Protein AF-0000000083597315 (afdb_homodimer)

Secondary structure (DSSP, 8-state):
--------------HHHHHHHHHHHHB-TTT-SBBHHHHHHHHHHHHHHHHHTT--EEEEEEEETTHHHHHHHH-HHHHHHHHHHHHHHHHTTGGGTEEEEEEETTEEEEEES-GGGHHHHHHHHHHTTTSPEEETTEEEPPPEEEEEEEETTT-S-HHHHHHHHHHHHHHHHHH-SSS-EEEE----/--------------HHHHHHHHHHHHB-TTT-SBBHHHHHHHHHHHHHHHHHTT--EEEEEEEETTHHHHHHHH-HHHHHHHHHHHHHHHHTTGGGTEEEEEEETTEEEEEES-GGGHHHHHHHHHHTTTSPEEETTEEEPPPEEEEEEEETTT-S-HHHHHHHHHHHHHHHHHH-SSS-EEEE----

Organism: NCBI:txid1368476

InterPro domains:
  IPR000160 GGDEF domain [PF00990] (26-175)
  IPR000160 GGDEF domain [PS50887] (55-187)
  IPR000160 GGDEF domain [SM00267] (14-181)
  IPR000160 GGDEF domain [TIGR00254] (24-176)
  IPR000160 GGDEF domain [cd01949] (26-175)
  IPR029787 Nucleotide cyclase [SSF55073] (30-175)
  IPR043128 Reverse transcriptase/Diguanylate cyclase domain [G3DSA:3.30.70.270] (20-186)
  IPR052155 Bacterial biofilm regulation/maintenance [PTHR44757] (20-175)

Solvent-accessible surface area (backbone atoms only — not comparable to full-atom values): 19551 Å² total; per-residue (Å²): 130,83,69,78,71,62,80,75,72,81,68,77,78,43,74,75,39,34,57,50,22,41,49,47,38,32,25,32,84,82,50,61,30,37,14,47,64,38,46,67,70,43,49,62,57,57,51,49,51,22,57,74,68,73,41,32,32,30,34,35,23,36,36,49,34,61,48,66,58,46,22,71,74,65,32,58,69,50,42,50,52,49,48,33,52,53,40,55,52,47,57,69,38,41,86,72,40,29,45,63,23,42,54,49,98,62,28,34,36,32,42,30,51,58,35,81,53,42,68,64,54,49,49,58,56,54,50,61,46,66,58,62,44,82,49,96,92,39,77,42,78,51,18,30,16,25,4,26,22,40,34,65,82,74,34,88,43,70,70,55,30,53,50,38,3,43,49,15,13,51,53,15,35,74,73,35,63,59,50,73,29,68,28,67,49,77,89,113,131,80,70,79,71,62,80,77,73,80,68,79,77,44,74,75,39,33,58,49,23,40,48,47,38,32,24,32,84,82,51,60,30,38,13,47,64,39,45,69,70,42,50,61,57,56,51,50,51,23,58,74,67,72,42,30,31,30,33,34,24,37,37,49,36,61,48,66,58,47,22,72,75,66,32,58,69,51,44,51,51,48,48,33,51,52,39,54,52,47,55,69,37,40,86,72,42,29,44,61,24,42,55,50,98,61,28,33,37,32,42,30,51,58,36,80,53,40,68,63,54,49,48,56,58,55,51,63,45,67,58,61,44,81,49,94,92,38,76,41,78,52,19,30,16,25,5,26,22,39,34,65,82,74,33,87,42,70,69,54,30,52,50,37,3,43,50,14,13,52,54,16,36,73,74,36,64,58,50,73,30,68,28,66,46,76,89,114

Foldseek 3Di:
DPPPPDPPPPDPDDPVSVVVVVQPVQADPLQSAGAQVVCVVCVLVLLVVCVVVVAKKKKKKKAKFCLVVVCVVQNVVQSSQVSNLLSVLQVVCVVQQWGWYHYDRRMIMIMHHRCVVVVVSVVSSQVSQVAFDDGPNDTHRIEMQMFMEMPPVQHSDPVVSNVQRVVQSVVQCVVDSGHHGYGYRDND/DDPPPDPPPPDPDDPVNVVVVVQPVQADPLQSAGAQVVCVVCVLVLLVVCVVVVAKKKKKKKAKFCLVVVCVVQNVVQSSQVSNLLSVLQVVCVVQQWGWYHYDRRMIMIMHTRCVVVVVSVVSSLVSQVAFDDGPPDTHRIEMQMFMEMPPVQHSDPVVSNVQRVVQSVVQCVVDSGHHGYGYRDND

Radius of gyration: 21.34 Å; Cα contacts (8 Å, |Δi|>4): 673; chains: 2; bounding box: 49×58×50 Å

pLDDT: mean 86.15, std 16.19, range [22.33, 97.75]

Sequence (376 aa):
MDRVYLHPIELIGDEVEADRWKYLALHHELTELPNRQMLYMSIEAYMQMAQESKTNLAVVFVDLNKFKKINDIFGHFVGDAILKDVAARLLTLSNNGIHAFHFSGDEFVLIIEQADYLDEKIKQLIEVFDTPFSVENNQLHLGASIGISLFPEHSQNANELIEYADRAMYRAKSKSTIEKMYSLYDGKMDRVYLHPIELIGDEVEADRWKYLALHHELTELPNRQMLYMSIEAYMQMAQESKTNLAVVFVDLNKFKKINDIFGHFVGDAILKDVAARLLTLSNNGIHAFHFSGDEFVLIIEQADYLDEKIKQLIEVFDTPFSVENNQLHLGASIGISLFPEHSQNANELIEYADRAMYRAKSKSTIEKMYSLYDGK

Structure (mmCIF, N/CA/C/O backbone):
data_AF-0000000083597315-model_v1
#
loop_
_entity.id
_entity.type
_entity.pdbx_description
1 polymer 'GGDEF domain-containing protein'
#
loop_
_atom_site.group_PDB
_atom_site.id
_atom_site.type_symbol
_atom_site.label_atom_id
_atom_site.label_alt_id
_atom_site.label_comp_id
_atom_site.label_asym_id
_atom_site.label_entity_id
_atom_site.label_seq_id
_atom_site.pdbx_PDB_ins_code
_atom_site.Cartn_x
_atom_site.Cartn_y
_atom_site.Cartn_z
_atom_site.occupancy
_atom_site.B_iso_or_equiv
_atom_site.auth_seq_id
_atom_site.auth_comp_id
_atom_site.auth_asym_id
_atom_site.auth_atom_id
_atom_site.pdbx_PDB_model_num
ATOM 1 N N . MET A 1 1 ? 21.703 16.531 2.1 1 22.62 1 MET A N 1
ATOM 2 C CA . MET A 1 1 ? 20.375 15.945 1.902 1 22.62 1 MET A CA 1
ATOM 3 C C . MET A 1 1 ? 19.766 15.531 3.234 1 22.62 1 MET A C 1
ATOM 5 O O . MET A 1 1 ? 20.297 14.656 3.924 1 22.62 1 MET A O 1
ATOM 9 N N . ASP A 1 2 ? 19.281 16.484 3.916 1 23.12 2 ASP A N 1
ATOM 10 C CA . ASP A 1 2 ? 18.953 16.438 5.34 1 23.12 2 ASP A CA 1
ATOM 11 C C . ASP A 1 2 ? 17.844 15.414 5.621 1 23.12 2 ASP A C 1
ATOM 13 O O . ASP A 1 2 ? 16.734 15.539 5.109 1 23.12 2 ASP A O 1
ATOM 17 N N . ARG A 1 3 ? 18.328 14.164 5.809 1 27.3 3 ARG A N 1
ATOM 18 C CA . ARG A 1 3 ? 17.5 13.062 6.285 1 27.3 3 ARG A CA 1
ATOM 19 C C . ARG A 1 3 ? 16.578 13.523 7.406 1 27.3 3 ARG A C 1
ATOM 21 O O . ARG A 1 3 ? 17.031 14.156 8.367 1 27.3 3 ARG A O 1
ATOM 28 N N . VAL A 1 4 ? 15.555 13.977 7.109 1 29.25 4 VAL A N 1
ATOM 29 C CA . VAL A 1 4 ? 14.602 14.352 8.148 1 29.25 4 VAL A CA 1
ATOM 30 C C . VAL A 1 4 ? 14.555 13.273 9.227 1 29.25 4 VAL A C 1
ATOM 32 O O . VAL A 1 4 ? 14.188 12.133 8.953 1 29.25 4 VAL A O 1
ATOM 35 N N . TYR A 1 5 ? 15.578 13.266 10.125 1 29.34 5 TYR A N 1
ATOM 36 C CA . TYR A 1 5 ? 15.656 12.398 11.297 1 29.34 5 TYR A CA 1
ATOM 37 C C . TYR A 1 5 ? 14.438 12.57 12.188 1 29.34 5 TYR A C 1
ATOM 39 O O . TYR A 1 5 ? 14.156 13.672 12.68 1 29.34 5 TYR A O 1
ATOM 47 N N . LEU A 1 6 ? 13.344 11.992 11.781 1 35.81 6 LEU A N 1
ATOM 48 C CA . LEU A 1 6 ? 12.352 11.859 12.836 1 35.81 6 LEU A CA 1
ATOM 49 C C . LEU A 1 6 ? 13.023 11.539 14.172 1 35.81 6 LEU A C 1
ATOM 51 O O . LEU A 1 6 ? 14.125 10.992 14.203 1 35.81 6 LEU A O 1
ATOM 55 N N . HIS A 1 7 ? 12.633 12.188 15.18 1 33.78 7 HIS A N 1
ATOM 56 C CA . HIS A 1 7 ? 13.172 11.953 16.516 1 33.78 7 HIS A CA 1
ATOM 57 C C . HIS A 1 7 ? 13.562 10.492 16.703 1 33.78 7 HIS A C 1
ATOM 59 O O . HIS A 1 7 ? 12.797 9.594 16.359 1 33.78 7 HIS A O 1
ATOM 65 N N . PRO A 1 8 ? 14.906 10.305 16.891 1 33.41 8 PRO A N 1
ATOM 66 C CA . PRO A 1 8 ? 15.516 8.984 17.031 1 33.41 8 PRO A CA 1
ATOM 67 C C . PRO A 1 8 ? 14.797 8.102 18.047 1 33.41 8 PRO A C 1
ATOM 69 O O . PRO A 1 8 ? 14.562 8.539 19.172 1 33.41 8 PRO A O 1
ATOM 72 N N . ILE A 1 9 ? 13.734 7.543 17.812 1 34.47 9 ILE A N 1
ATOM 73 C CA . ILE A 1 9 ? 13.328 6.488 18.734 1 34.47 9 ILE A CA 1
ATOM 74 C C . ILE A 1 9 ? 14.531 5.602 19.062 1 34.47 9 ILE A C 1
ATOM 76 O O . ILE A 1 9 ? 15.156 5.035 18.172 1 34.47 9 ILE A O 1
ATOM 80 N N . GLU A 1 10 ? 15.18 5.961 20.109 1 36.41 10 GLU A N 1
ATOM 81 C CA . GLU A 1 10 ? 16.297 5.188 20.641 1 36.41 10 GLU A CA 1
ATOM 82 C C . GLU A 1 10 ? 15.977 3.693 20.656 1 36.41 10 GLU A C 1
ATOM 84 O O . GLU A 1 10 ? 15.227 3.227 21.516 1 36.41 10 GLU A O 1
ATOM 89 N N . LEU A 1 11 ? 15.883 3.08 19.609 1 39.31 11 LEU A N 1
ATOM 90 C CA . LEU A 1 11 ? 15.742 1.63 19.672 1 39.31 11 LEU A CA 1
ATOM 91 C C . LEU A 1 11 ? 17.062 0.967 20.062 1 39.31 11 LEU A C 1
ATOM 93 O O . LEU A 1 11 ? 18.109 1.314 19.516 1 39.31 11 LEU A O 1
ATOM 97 N N . ILE A 1 12 ? 17.188 0.604 21.234 1 36.94 12 ILE A N 1
ATOM 98 C CA . ILE A 1 12 ? 18.312 -0.165 21.781 1 36.94 12 ILE A CA 1
ATOM 99 C C . ILE A 1 12 ? 18.547 -1.404 20.922 1 36.94 12 ILE A C 1
ATOM 101 O O . ILE A 1 12 ? 17.641 -2.215 20.719 1 36.94 12 ILE A O 1
ATOM 105 N N . GLY A 1 13 ? 19.578 -1.44 20.141 1 45.78 13 GLY A N 1
ATOM 106 C CA . GLY A 1 13 ? 20.078 -2.309 19.094 1 45.78 13 GLY A CA 1
ATOM 107 C C . GLY A 1 13 ? 20.594 -3.639 19.609 1 45.78 13 GLY A C 1
ATOM 108 O O . GLY A 1 13 ? 21.781 -3.793 19.859 1 45.78 13 GLY A O 1
ATOM 109 N N . ASP A 1 14 ? 19.891 -4.355 20.391 1 52.75 14 ASP A N 1
ATOM 110 C CA . ASP A 1 14 ? 20.406 -5.711 20.547 1 52.75 14 ASP A CA 1
ATOM 111 C C . ASP A 1 14 ? 20.078 -6.57 19.328 1 52.75 14 ASP A C 1
ATOM 113 O O . ASP A 1 14 ? 19.219 -6.215 18.516 1 52.75 14 ASP A O 1
ATOM 117 N N . GLU A 1 15 ? 21.016 -7.555 19.125 1 52.75 15 GLU A N 1
ATOM 118 C CA . GLU A 1 15 ? 20.875 -8.562 18.078 1 52.75 15 GLU A CA 1
ATOM 119 C C . GLU A 1 15 ? 19.406 -8.906 17.844 1 52.75 15 GLU A C 1
ATOM 121 O O . GLU A 1 15 ? 18.969 -9.031 16.688 1 52.75 15 GLU A O 1
ATOM 126 N N . VAL A 1 16 ? 18.766 -9.125 18.984 1 58.06 16 VAL A N 1
ATOM 127 C CA . VAL A 1 16 ? 17.328 -9.398 18.969 1 58.06 16 VAL A CA 1
ATOM 128 C C . VAL A 1 16 ? 16.594 -8.25 18.281 1 58.06 16 VAL A C 1
ATOM 130 O O . VAL A 1 16 ? 15.617 -8.477 17.562 1 58.06 16 VAL A O 1
ATOM 133 N N . GLU A 1 17 ? 17.281 -7.234 18.172 1 69.38 17 GLU A N 1
ATOM 134 C CA . GLU A 1 17 ? 16.641 -6.043 17.625 1 69.38 17 GLU A CA 1
ATOM 135 C C . GLU A 1 17 ? 16.812 -5.969 16.109 1 69.38 17 GLU A C 1
ATOM 137 O O . GLU A 1 17 ? 15.883 -5.586 15.391 1 69.38 17 GLU A O 1
ATOM 142 N N . ALA A 1 18 ? 17.906 -6.66 15.758 1 74.19 18 ALA A N 1
ATOM 143 C CA . ALA A 1 18 ? 18.172 -6.621 14.328 1 74.19 18 ALA A CA 1
ATOM 144 C C . ALA A 1 18 ? 17.219 -7.531 13.562 1 74.19 18 ALA A C 1
ATOM 146 O O . ALA A 1 18 ? 16.719 -7.164 12.5 1 74.19 18 ALA A O 1
ATOM 147 N N . ASP A 1 19 ? 17 -8.68 14.156 1 81.44 19 ASP A N 1
ATOM 148 C CA . ASP A 1 19 ? 16.109 -9.633 13.516 1 81.44 19 ASP A CA 1
ATOM 149 C C . ASP A 1 19 ? 14.68 -9.102 13.469 1 81.44 19 ASP A C 1
ATOM 151 O O . ASP A 1 19 ? 13.953 -9.336 12.5 1 81.44 19 ASP A O 1
ATOM 155 N N . ARG A 1 20 ? 14.367 -8.406 14.406 1 84.38 20 ARG A N 1
ATOM 156 C CA . ARG A 1 20 ? 13.023 -7.828 14.445 1 84.38 20 ARG A CA 1
ATOM 157 C C . ARG A 1 20 ? 12.859 -6.766 13.367 1 84.38 20 ARG A C 1
ATOM 159 O O . ARG A 1 20 ? 11.844 -6.738 12.664 1 84.38 20 ARG A O 1
ATOM 166 N N . TRP A 1 21 ? 13.875 -5.996 13.148 1 85.62 21 TRP A N 1
ATOM 167 C CA . TRP A 1 21 ? 13.812 -4.945 12.141 1 85.62 21 TRP A CA 1
ATOM 168 C C . TRP A 1 21 ? 13.781 -5.543 10.734 1 85.62 21 TRP A C 1
ATOM 170 O O . TRP A 1 21 ? 13.078 -5.043 9.859 1 85.62 21 TRP A O 1
ATOM 180 N N . LYS A 1 22 ? 14.5 -6.598 10.57 1 85.25 22 LYS A N 1
ATOM 181 C CA . LYS A 1 22 ? 14.469 -7.289 9.289 1 85.25 22 LYS A CA 1
ATOM 182 C C . LYS A 1 22 ? 13.078 -7.832 8.984 1 85.25 22 LYS A C 1
ATOM 184 O O . LYS A 1 22 ? 12.578 -7.684 7.867 1 85.25 22 LYS A O 1
ATOM 189 N N . TYR A 1 23 ? 12.508 -8.445 9.953 1 88.62 23 TYR A N 1
ATOM 190 C CA . TYR A 1 23 ? 11.156 -8.961 9.781 1 88.62 23 TYR A CA 1
ATOM 191 C C . TYR A 1 23 ? 10.188 -7.84 9.422 1 88.62 23 TYR A C 1
ATOM 193 O O . TYR A 1 23 ? 9.398 -7.973 8.484 1 88.62 23 TYR A O 1
ATOM 201 N N . LEU A 1 24 ? 10.336 -6.738 10.078 1 88.88 24 LEU A N 1
ATOM 202 C CA . LEU A 1 24 ? 9.438 -5.609 9.859 1 88.88 24 LEU A CA 1
ATOM 203 C C . LEU A 1 24 ? 9.672 -4.984 8.484 1 88.88 24 LEU A C 1
ATOM 205 O O . LEU A 1 24 ? 8.75 -4.445 7.875 1 88.88 24 LEU A O 1
ATOM 209 N N . ALA A 1 25 ? 10.859 -5.145 8.008 1 89.44 25 ALA A N 1
ATOM 210 C CA . ALA A 1 25 ? 11.227 -4.578 6.715 1 89.44 25 ALA A CA 1
ATOM 211 C C . ALA A 1 25 ? 10.688 -5.434 5.57 1 89.44 25 ALA A C 1
ATOM 213 O O . ALA A 1 25 ? 10.461 -4.934 4.469 1 89.44 25 ALA A O 1
ATOM 214 N N . LEU A 1 26 ? 10.43 -6.711 5.918 1 91.69 26 LEU A N 1
ATOM 215 C CA . LEU A 1 26 ? 10.164 -7.621 4.809 1 91.69 26 LEU A CA 1
ATOM 216 C C . LEU A 1 26 ? 8.773 -8.234 4.934 1 91.69 26 LEU A C 1
ATOM 218 O O . LEU A 1 26 ? 8.383 -9.07 4.113 1 91.69 26 LEU A O 1
ATOM 222 N N . HIS A 1 27 ? 7.992 -7.781 5.93 1 92.88 27 HIS A N 1
ATOM 223 C CA . HIS A 1 27 ? 6.637 -8.281 6.137 1 92.88 27 HIS A CA 1
ATOM 224 C C . HIS A 1 27 ? 5.652 -7.137 6.336 1 92.88 27 HIS A C 1
ATOM 226 O O . HIS A 1 27 ? 6.023 -6.074 6.84 1 92.88 27 HIS A O 1
ATOM 232 N N . HIS A 1 28 ? 4.52 -7.449 5.906 1 91.88 28 HIS A N 1
ATOM 233 C CA . HIS A 1 28 ? 3.455 -6.473 6.117 1 91.88 28 HIS A CA 1
ATOM 234 C C . HIS A 1 28 ? 2.953 -6.508 7.559 1 91.88 28 HIS A C 1
ATOM 236 O O . HIS A 1 28 ? 2.574 -7.566 8.062 1 91.88 28 HIS A O 1
ATOM 242 N N . GLU A 1 29 ? 2.934 -5.426 8.164 1 86.88 29 GLU A N 1
ATOM 243 C CA . GLU A 1 29 ? 2.697 -5.359 9.602 1 86.88 29 GLU A CA 1
ATOM 244 C C . GLU A 1 29 ? 1.319 -5.91 9.961 1 86.88 29 GLU A C 1
ATOM 246 O O . GLU A 1 29 ? 1.166 -6.609 10.961 1 86.88 29 GLU A O 1
ATOM 251 N N . LEU A 1 30 ? 0.326 -5.637 9.195 1 89.44 30 LEU A N 1
ATOM 252 C CA . LEU A 1 30 ? -1.043 -6.02 9.523 1 89.44 30 LEU A CA 1
ATOM 253 C C . LEU A 1 30 ? -1.283 -7.496 9.211 1 89.44 30 LEU A C 1
ATOM 255 O O . LEU A 1 30 ? -1.787 -8.234 10.062 1 89.44 30 LEU A O 1
ATOM 259 N N . THR A 1 31 ? -0.894 -7.934 8.031 1 95.19 31 THR A N 1
ATOM 260 C CA . THR A 1 31 ? -1.214 -9.281 7.57 1 95.19 31 THR A CA 1
ATOM 261 C C . THR A 1 31 ? -0.114 -10.258 7.961 1 95.19 31 THR A C 1
ATOM 263 O O . THR A 1 31 ? -0.319 -11.477 7.926 1 95.19 31 THR A O 1
ATOM 266 N N . GLU A 1 32 ? 1.046 -9.781 8.172 1 93.25 32 GLU A N 1
ATOM 267 C CA . GLU A 1 32 ? 2.236 -10.547 8.531 1 93.25 32 GLU A CA 1
ATOM 268 C C . GLU A 1 32 ? 2.723 -11.391 7.359 1 93.25 32 GLU A C 1
ATOM 270 O O . GLU A 1 32 ? 3.623 -12.219 7.512 1 93.25 32 GLU A O 1
ATOM 275 N N . LEU A 1 33 ? 2.092 -11.234 6.262 1 95.62 33 LEU A N 1
ATOM 276 C CA . LEU A 1 33 ? 2.621 -11.836 5.039 1 95.62 33 LEU A CA 1
ATOM 277 C C . LEU A 1 33 ? 3.893 -11.117 4.59 1 95.62 33 LEU A C 1
ATOM 279 O O . LEU A 1 33 ? 4.086 -9.938 4.898 1 95.62 33 LEU A O 1
ATOM 283 N N . PRO A 1 34 ? 4.797 -11.914 3.928 1 94.31 34 PRO A N 1
ATOM 284 C CA . PRO A 1 34 ? 5.867 -11.18 3.25 1 94.31 34 PRO A CA 1
ATOM 285 C C . PRO A 1 34 ? 5.34 -10.055 2.361 1 94.31 34 PRO A C 1
ATOM 287 O O . PRO A 1 34 ? 4.285 -10.203 1.737 1 94.31 34 PRO A O 1
ATOM 290 N N . ASN A 1 35 ? 6.121 -8.969 2.334 1 93.06 35 ASN A N 1
ATOM 291 C CA . ASN A 1 35 ? 5.621 -7.781 1.64 1 93.06 35 ASN A CA 1
ATOM 292 C C . ASN A 1 35 ? 6.156 -7.703 0.213 1 93.06 35 ASN A C 1
ATOM 294 O O . ASN A 1 35 ? 6.777 -8.648 -0.276 1 93.06 35 ASN A O 1
ATOM 298 N N . ARG A 1 36 ? 5.82 -6.648 -0.476 1 91.69 36 ARG A N 1
ATOM 299 C CA . ARG A 1 36 ? 6.207 -6.414 -1.864 1 91.69 36 ARG A CA 1
ATOM 300 C C . ARG A 1 36 ? 7.719 -6.52 -2.037 1 91.69 36 ARG A C 1
ATOM 302 O O . ARG A 1 36 ? 8.195 -7.082 -3.021 1 91.69 36 ARG A O 1
ATOM 309 N N . GLN A 1 37 ? 8.43 -5.957 -1.083 1 88.19 37 GLN A N 1
ATOM 310 C CA . GLN A 1 37 ? 9.891 -6.027 -1.14 1 88.19 37 GLN A CA 1
ATOM 311 C C . GLN A 1 37 ? 10.375 -7.477 -1.128 1 88.19 37 GLN A C 1
ATOM 313 O O . GLN A 1 37 ? 11.258 -7.844 -1.899 1 88.19 37 GLN A O 1
ATOM 318 N N . MET A 1 38 ? 9.828 -8.195 -0.236 1 91.88 38 MET A N 1
ATOM 319 C CA . MET A 1 38 ? 10.203 -9.609 -0.162 1 91.88 38 MET A CA 1
ATOM 320 C C . MET A 1 38 ? 9.852 -10.328 -1.456 1 91.88 38 MET A C 1
ATOM 322 O O . MET A 1 38 ? 10.594 -11.203 -1.904 1 91.88 38 MET A O 1
ATOM 326 N N . LEU A 1 39 ? 8.766 -10 -2.031 1 94.38 39 LEU A N 1
ATOM 327 C CA . LEU A 1 39 ? 8.391 -10.586 -3.318 1 94.38 39 LEU A CA 1
ATOM 328 C C . LEU A 1 39 ? 9.492 -10.367 -4.348 1 94.38 39 LEU A C 1
ATOM 330 O O . LEU A 1 39 ? 9.961 -11.32 -4.977 1 94.38 39 LEU A O 1
ATOM 334 N N . TYR A 1 40 ? 9.922 -9.164 -4.473 1 90.62 40 TYR A N 1
ATOM 335 C CA . TYR A 1 40 ? 10.914 -8.828 -5.492 1 90.62 40 TYR A CA 1
ATOM 336 C C . TYR A 1 40 ? 12.258 -9.469 -5.184 1 90.62 40 TYR A C 1
ATOM 338 O O . TYR A 1 40 ? 13 -9.844 -6.094 1 90.62 40 TYR A O 1
ATOM 346 N N . MET A 1 41 ? 12.469 -9.656 -3.986 1 87.12 41 MET A N 1
ATOM 347 C CA . MET A 1 41 ? 13.734 -10.273 -3.576 1 87.12 41 MET A CA 1
ATOM 348 C C . MET A 1 41 ? 13.719 -11.773 -3.83 1 87.12 41 MET A C 1
ATOM 350 O O . MET A 1 41 ? 14.773 -12.383 -4.035 1 87.12 41 MET A O 1
ATOM 354 N N . SER A 1 42 ? 12.578 -12.352 -3.883 1 91.19 42 SER A N 1
ATOM 355 C CA . SER A 1 42 ? 12.531 -13.805 -3.859 1 91.19 42 SER A CA 1
ATOM 356 C C . SER A 1 42 ? 12.109 -14.367 -5.215 1 91.19 42 SER A C 1
ATOM 358 O O . SER A 1 42 ? 12.406 -15.523 -5.531 1 91.19 42 SER A O 1
ATOM 360 N N . ILE A 1 43 ? 11.453 -13.609 -5.977 1 95.38 43 ILE A N 1
ATOM 361 C CA . ILE A 1 43 ? 10.789 -14.148 -7.16 1 95.38 43 ILE A CA 1
ATOM 362 C C . ILE A 1 43 ? 11.836 -14.719 -8.117 1 95.38 43 ILE A C 1
ATOM 364 O O . ILE A 1 43 ? 11.594 -15.742 -8.773 1 95.38 43 ILE A O 1
ATOM 368 N N . GLU A 1 44 ? 12.938 -14.156 -8.234 1 92.56 44 GLU A N 1
ATOM 369 C CA . GLU A 1 44 ? 13.977 -14.664 -9.125 1 92.56 44 GLU A CA 1
ATOM 370 C C . GLU A 1 44 ? 14.445 -16.062 -8.703 1 92.56 44 GLU A C 1
ATOM 372 O O . GLU A 1 44 ? 14.734 -16.906 -9.555 1 92.56 44 GLU A O 1
ATOM 377 N N . ALA A 1 45 ? 14.547 -16.266 -7.469 1 93.44 45 ALA A N 1
ATOM 378 C CA . ALA A 1 45 ? 14.93 -17.578 -6.961 1 93.44 45 ALA A CA 1
ATOM 379 C C . ALA A 1 45 ? 13.906 -18.641 -7.34 1 93.44 45 ALA A C 1
ATOM 381 O O . ALA A 1 45 ? 14.266 -19.766 -7.715 1 93.44 45 ALA A O 1
ATOM 382 N N . TYR A 1 46 ? 12.617 -18.312 -7.191 1 93.31 46 TYR A N 1
ATOM 383 C CA . TYR A 1 46 ? 11.555 -19.234 -7.59 1 93.31 46 TYR A CA 1
ATOM 384 C C . TYR A 1 46 ? 11.641 -19.562 -9.078 1 93.31 46 TYR A C 1
ATOM 386 O O . TYR A 1 46 ? 11.477 -20.703 -9.477 1 93.31 46 TYR A O 1
ATOM 394 N N . MET A 1 47 ? 11.938 -18.578 -9.836 1 96 47 MET A N 1
ATOM 395 C CA . MET A 1 47 ? 12.047 -18.75 -11.281 1 96 47 MET A CA 1
ATOM 396 C C . MET A 1 47 ? 13.227 -19.656 -11.625 1 96 47 MET A C 1
ATOM 398 O O . MET A 1 47 ? 13.117 -20.531 -12.484 1 96 47 MET A O 1
ATOM 402 N N . GLN A 1 48 ? 14.297 -19.422 -10.969 1 94.31 48 GLN A N 1
ATOM 403 C CA . GLN A 1 48 ? 15.477 -20.234 -11.203 1 94.31 48 GLN A CA 1
ATOM 404 C C . GLN A 1 48 ? 15.219 -21.703 -10.844 1 94.31 48 GLN A C 1
ATOM 406 O O . GLN A 1 48 ? 15.609 -22.594 -11.578 1 94.31 48 GLN A O 1
ATOM 411 N N . MET A 1 49 ? 14.594 -21.906 -9.758 1 93.38 49 MET A N 1
ATOM 412 C CA . MET A 1 49 ? 14.25 -23.25 -9.328 1 93.38 49 MET A CA 1
ATOM 413 C C . MET A 1 49 ? 13.336 -23.938 -10.336 1 93.38 49 MET A C 1
ATOM 415 O O . MET A 1 49 ? 13.508 -25.109 -10.648 1 93.38 49 MET A O 1
ATOM 419 N N . ALA A 1 50 ? 12.383 -23.203 -10.797 1 94.44 50 ALA A N 1
ATOM 420 C CA . ALA A 1 50 ? 11.477 -23.734 -11.812 1 94.44 50 ALA A CA 1
ATOM 421 C C . ALA A 1 50 ? 12.227 -24.094 -13.086 1 94.44 50 ALA A C 1
ATOM 423 O O . ALA A 1 50 ? 11.984 -25.156 -13.68 1 94.44 50 ALA A O 1
ATOM 424 N N . GLN A 1 51 ? 13.102 -23.266 -13.422 1 95 51 GLN A N 1
ATOM 425 C CA . GLN A 1 51 ? 13.914 -23.516 -14.609 1 95 51 GLN A CA 1
ATOM 426 C C . GLN A 1 51 ? 14.758 -24.781 -14.445 1 95 51 GLN A C 1
ATOM 428 O O . GLN A 1 51 ? 14.812 -25.609 -15.344 1 95 51 GLN A O 1
ATOM 433 N N . GLU A 1 52 ? 15.359 -24.875 -13.344 1 94.06 52 GLU A N 1
ATOM 434 C CA . GLU A 1 52 ? 16.234 -26.016 -13.07 1 94.06 52 GLU A CA 1
ATOM 435 C C . GLU A 1 52 ? 15.445 -27.328 -13.031 1 94.06 52 GLU A C 1
ATOM 437 O O . GLU A 1 52 ? 15.93 -28.359 -13.469 1 94.06 52 GLU A O 1
ATOM 442 N N . SER A 1 53 ? 14.289 -27.25 -12.477 1 92.94 53 SER A N 1
ATOM 443 C CA . SER A 1 53 ? 13.469 -28.453 -12.336 1 92.94 53 SER A CA 1
ATOM 444 C C . SER A 1 53 ? 12.594 -28.672 -13.57 1 92.94 53 SER A C 1
ATOM 446 O O . SER A 1 53 ? 11.797 -29.609 -13.609 1 92.94 53 SER A O 1
ATOM 448 N N . LYS A 1 54 ? 12.703 -27.797 -14.523 1 93.62 54 LYS A N 1
ATOM 449 C CA . LYS A 1 54 ? 11.938 -27.875 -15.758 1 93.62 54 LYS A CA 1
ATOM 450 C C . LYS A 1 54 ? 10.438 -27.906 -15.477 1 93.62 54 LYS A C 1
ATOM 452 O O . LYS A 1 54 ? 9.711 -28.75 -16.016 1 93.62 54 LYS A O 1
ATOM 457 N N . THR A 1 55 ? 10.039 -27.109 -14.555 1 92.88 55 THR A N 1
ATOM 458 C CA . THR A 1 55 ? 8.633 -26.922 -14.227 1 92.88 55 THR A CA 1
ATOM 459 C C . THR A 1 55 ? 8.203 -25.484 -14.516 1 92.88 55 THR A C 1
ATOM 461 O O . THR A 1 55 ? 9.039 -24.609 -14.781 1 92.88 55 THR A O 1
ATOM 464 N N . ASN A 1 56 ? 6.891 -25.281 -14.57 1 94.5 56 ASN A N 1
ATOM 465 C CA . ASN A 1 56 ? 6.348 -23.938 -14.734 1 94.5 56 ASN A CA 1
ATOM 466 C C . ASN A 1 56 ? 6.07 -23.281 -13.391 1 94.5 56 ASN A C 1
ATOM 468 O O . ASN A 1 56 ? 5.941 -23.969 -12.367 1 94.5 56 ASN A O 1
ATOM 472 N N . LEU A 1 57 ? 6.113 -22.047 -13.461 1 95.5 57 LEU A N 1
ATOM 473 C CA . LEU A 1 57 ? 5.766 -21.203 -12.32 1 95.5 57 LEU A CA 1
ATOM 474 C C . LEU A 1 57 ? 4.664 -20.219 -12.688 1 95.5 57 LEU A C 1
ATOM 476 O O . LEU A 1 57 ? 4.668 -19.656 -13.781 1 95.5 57 LEU A O 1
ATOM 480 N N . ALA A 1 58 ? 3.697 -20.047 -11.789 1 97.5 58 ALA A N 1
ATOM 481 C CA . ALA A 1 58 ? 2.66 -19.047 -12.031 1 97.5 58 ALA A CA 1
ATOM 482 C C . ALA A 1 58 ? 2.791 -17.875 -11.062 1 97.5 58 ALA A C 1
ATOM 484 O O . ALA A 1 58 ? 3.09 -18.078 -9.883 1 97.5 58 ALA A O 1
ATOM 485 N N . VAL A 1 59 ? 2.637 -16.75 -11.617 1 97.69 59 VAL A N 1
ATOM 486 C CA . VAL A 1 59 ? 2.434 -15.539 -10.82 1 97.69 59 VAL A CA 1
ATOM 487 C C . VAL A 1 59 ? 0.956 -15.156 -10.828 1 97.69 59 VAL A C 1
ATOM 489 O O . VAL A 1 59 ? 0.349 -15.031 -11.898 1 97.69 59 VAL A O 1
ATOM 492 N N . VAL A 1 60 ? 0.418 -14.992 -9.609 1 97.56 60 VAL A N 1
ATOM 493 C CA . VAL A 1 60 ? -1.01 -14.719 -9.469 1 97.56 60 VAL A CA 1
ATOM 494 C C . VAL A 1 60 ? -1.218 -13.383 -8.766 1 97.56 60 VAL A C 1
ATOM 496 O O . VAL A 1 60 ? -0.697 -13.164 -7.668 1 97.56 60 VAL A O 1
ATOM 499 N N . PHE A 1 61 ? -1.924 -12.484 -9.398 1 97.06 61 PHE A N 1
ATOM 500 C CA . PHE A 1 61 ? -2.287 -11.195 -8.82 1 97.06 61 PHE A CA 1
ATOM 501 C C . PHE A 1 61 ? -3.742 -11.195 -8.367 1 97.06 61 PHE A C 1
ATOM 503 O O . PHE A 1 61 ? -4.641 -11.508 -9.148 1 97.06 61 PHE A O 1
ATOM 510 N N . VAL A 1 62 ? -3.975 -10.859 -7.117 1 96.69 62 VAL A N 1
ATOM 511 C CA . VAL A 1 62 ? -5.312 -10.898 -6.539 1 96.69 62 VAL A CA 1
ATOM 512 C C . VAL A 1 62 ? -5.695 -9.516 -6.02 1 96.69 62 VAL A C 1
ATOM 514 O O . VAL A 1 62 ? -4.906 -8.859 -5.336 1 96.69 62 VAL A O 1
ATOM 517 N N . ASP A 1 63 ? -6.82 -9.055 -6.301 1 95.25 63 ASP A N 1
ATOM 518 C CA . ASP A 1 63 ? -7.43 -7.84 -5.77 1 95.25 63 ASP A CA 1
ATOM 519 C C . ASP A 1 63 ? -8.773 -8.141 -5.109 1 95.25 63 ASP A C 1
ATOM 521 O O . ASP A 1 63 ? -9.586 -8.883 -5.66 1 95.25 63 ASP A O 1
ATOM 525 N N . LEU A 1 64 ? -8.992 -7.605 -3.91 1 95.19 64 LEU A N 1
ATOM 526 C CA . LEU A 1 64 ? -10.266 -7.801 -3.221 1 95.19 64 LEU A CA 1
ATOM 527 C C . LEU A 1 64 ? -11.328 -6.852 -3.766 1 95.19 64 LEU A C 1
ATOM 529 O O . LEU A 1 64 ? -11.148 -5.629 -3.727 1 95.19 64 LEU A O 1
ATOM 533 N N . ASN A 1 65 ? -12.477 -7.434 -4.219 1 92.88 65 ASN A N 1
ATOM 534 C CA . ASN A 1 65 ? -13.531 -6.645 -4.848 1 92.88 65 ASN A CA 1
ATOM 535 C C . ASN A 1 65 ? -14.219 -5.727 -3.844 1 92.88 65 ASN A C 1
ATOM 537 O O . ASN A 1 65 ? -14.633 -6.168 -2.771 1 92.88 65 ASN A O 1
ATOM 541 N N . LYS A 1 66 ? -14.312 -4.395 -4.176 1 89.19 66 LYS A N 1
ATOM 542 C CA . LYS A 1 66 ? -15.062 -3.369 -3.455 1 89.19 66 LYS A CA 1
ATOM 543 C C . LYS A 1 66 ? -14.531 -3.195 -2.035 1 89.19 66 LYS A C 1
ATOM 545 O O . LYS A 1 66 ? -15.297 -2.934 -1.107 1 89.19 66 LYS A O 1
ATOM 550 N N . PHE A 1 67 ? -13.289 -3.389 -1.881 1 91.12 67 PHE A N 1
ATOM 551 C CA . PHE A 1 67 ? -12.688 -3.334 -0.553 1 91.12 67 PHE A CA 1
ATOM 552 C C . PHE A 1 67 ? -12.789 -1.93 0.029 1 91.12 67 PHE A C 1
ATOM 554 O O . PHE A 1 67 ? -13.031 -1.763 1.226 1 91.12 67 PHE A O 1
ATOM 561 N N . LYS A 1 68 ? -12.562 -0.929 -0.772 1 84.88 68 LYS A N 1
ATOM 562 C CA . LYS A 1 68 ? -12.703 0.444 -0.297 1 84.88 68 LYS A CA 1
ATOM 563 C C . LYS A 1 68 ? -14.117 0.709 0.21 1 84.88 68 LYS A C 1
ATOM 565 O O . LYS A 1 68 ? -14.305 1.372 1.233 1 84.88 68 LYS A O 1
ATOM 570 N N . LYS A 1 69 ? -15.039 0.288 -0.498 1 85.81 69 LYS A N 1
ATOM 571 C CA . LYS A 1 69 ? -16.438 0.459 -0.079 1 85.81 69 LYS A CA 1
ATOM 572 C C . LYS A 1 69 ? -16.688 -0.201 1.273 1 85.81 69 LYS A C 1
ATOM 574 O O . LYS A 1 69 ? -17.438 0.322 2.094 1 85.81 69 LYS A O 1
ATOM 579 N N . ILE A 1 70 ? -16.109 -1.318 1.434 1 88.69 70 ILE A N 1
ATOM 580 C CA . ILE A 1 70 ? -16.219 -2.012 2.711 1 88.69 70 ILE A CA 1
ATOM 581 C C . ILE A 1 70 ? -15.656 -1.137 3.826 1 88.69 70 ILE A C 1
ATOM 583 O O . ILE A 1 70 ? -16.281 -0.967 4.875 1 88.69 70 ILE A O 1
ATOM 587 N N . ASN A 1 71 ? -14.516 -0.587 3.586 1 86.06 71 ASN A N 1
ATOM 588 C CA . ASN A 1 71 ? -13.914 0.315 4.562 1 86.06 71 ASN A CA 1
ATOM 589 C C . ASN A 1 71 ? -14.805 1.522 4.832 1 86.06 71 ASN A C 1
ATOM 591 O O . ASN A 1 71 ? -14.953 1.94 5.984 1 86.06 71 ASN A O 1
ATOM 595 N N . ASP A 1 72 ? -15.344 2.033 3.781 1 81 72 ASP A N 1
ATOM 596 C CA . ASP A 1 72 ? -16.188 3.221 3.887 1 81 72 ASP A CA 1
ATOM 597 C C . ASP A 1 72 ? -17.438 2.939 4.723 1 81 72 ASP A C 1
ATOM 599 O O . ASP A 1 72 ? -17.891 3.799 5.48 1 81 72 ASP A O 1
ATOM 603 N N . ILE A 1 73 ? -17.953 1.816 4.551 1 83.56 73 ILE A N 1
ATOM 604 C CA . ILE A 1 73 ? -19.234 1.473 5.172 1 83.56 73 ILE A CA 1
ATOM 605 C C . ILE A 1 73 ? -19 1.001 6.605 1 83.56 73 ILE A C 1
ATOM 607 O O . ILE A 1 73 ? -19.703 1.419 7.523 1 83.56 73 ILE A O 1
ATOM 611 N N . PHE A 1 74 ? -17.969 0.207 6.809 1 85 74 PHE A N 1
ATOM 612 C CA . PHE A 1 74 ? -17.844 -0.482 8.086 1 85 74 PHE A CA 1
ATOM 613 C C . PHE A 1 74 ? -16.672 0.06 8.883 1 85 74 PHE A C 1
ATOM 615 O O . PHE A 1 74 ? -16.516 -0.265 10.062 1 85 74 PHE A O 1
ATOM 622 N N . GLY A 1 75 ? -15.906 0.888 8.242 1 80.56 75 GLY A N 1
ATOM 623 C CA . GLY A 1 75 ? -14.719 1.416 8.898 1 80.56 75 GLY A CA 1
ATOM 624 C C . GLY A 1 75 ? -13.453 0.647 8.555 1 80.56 75 GLY A C 1
ATOM 625 O O . GLY A 1 75 ? -13.508 -0.546 8.258 1 80.56 75 GLY A O 1
ATOM 626 N N . HIS A 1 76 ? -12.305 1.26 8.719 1 83.25 76 HIS A N 1
ATOM 627 C CA . HIS A 1 76 ? -11.016 0.676 8.367 1 83.25 76 HIS A CA 1
ATOM 628 C C . HIS A 1 76 ? -10.672 -0.494 9.281 1 83.25 76 HIS A C 1
ATOM 630 O O . HIS A 1 76 ? -9.977 -1.426 8.875 1 83.25 76 HIS A O 1
ATOM 636 N N . PHE A 1 77 ? -11.148 -0.388 10.445 1 83.38 77 PHE A N 1
ATOM 637 C CA . PHE A 1 77 ? -10.867 -1.478 11.375 1 83.38 77 PHE A CA 1
ATOM 638 C C . PHE A 1 77 ? -11.445 -2.789 10.852 1 83.38 77 PHE A C 1
ATOM 640 O O . PHE A 1 77 ? -10.844 -3.852 11.031 1 83.38 77 PHE A O 1
ATOM 647 N N . VAL A 1 78 ? -12.578 -2.703 10.258 1 88.12 78 VAL A N 1
ATOM 648 C CA . VAL A 1 78 ? -13.203 -3.889 9.672 1 88.12 78 VAL A CA 1
ATOM 649 C C . VAL A 1 78 ? -12.398 -4.344 8.461 1 88.12 78 VAL A C 1
ATOM 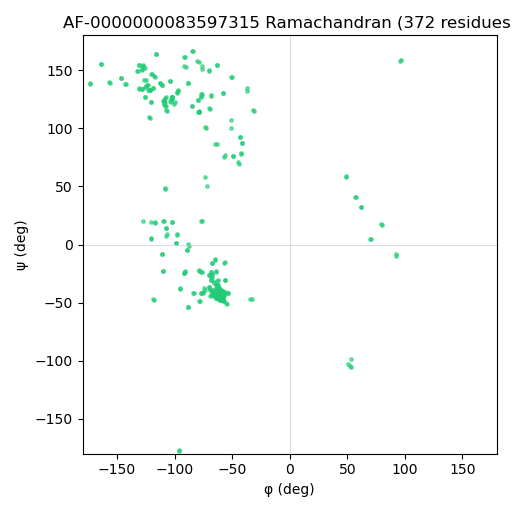651 O O . VAL A 1 78 ? -12.156 -5.543 8.281 1 88.12 78 VAL A O 1
ATOM 654 N N . GLY A 1 79 ? -12 -3.453 7.641 1 91.5 79 GLY A N 1
ATOM 655 C CA . GLY A 1 79 ? -11.125 -3.777 6.523 1 91.5 79 GLY A CA 1
ATOM 656 C C . GLY A 1 79 ? -9.844 -4.465 6.953 1 91.5 79 GLY A C 1
ATOM 657 O O . GLY A 1 79 ? -9.43 -5.453 6.344 1 91.5 79 GLY A O 1
ATOM 658 N N . ASP A 1 80 ? -9.312 -3.975 8.008 1 89.62 80 ASP A N 1
ATOM 659 C CA . ASP A 1 80 ? -8.102 -4.57 8.555 1 89.62 80 ASP A CA 1
ATOM 660 C C . ASP A 1 80 ? -8.344 -6.02 8.977 1 89.62 80 ASP A C 1
ATOM 662 O O . ASP A 1 80 ? -7.496 -6.891 8.742 1 89.62 80 ASP A O 1
ATOM 666 N N . ALA A 1 81 ? -9.406 -6.203 9.633 1 91.62 81 ALA A N 1
ATOM 667 C CA . ALA A 1 81 ? -9.75 -7.555 10.07 1 91.62 81 ALA A CA 1
ATOM 668 C C . ALA A 1 81 ? -9.914 -8.484 8.875 1 91.62 81 ALA A C 1
ATOM 670 O O . ALA A 1 81 ? -9.492 -9.641 8.914 1 91.62 81 ALA A O 1
ATOM 671 N N . ILE A 1 82 ? -10.508 -8.023 7.867 1 94.12 82 ILE A N 1
ATOM 672 C CA . ILE A 1 82 ? -10.719 -8.805 6.652 1 94.12 82 ILE A CA 1
ATOM 673 C C . ILE A 1 82 ? -9.375 -9.141 6.02 1 94.12 82 ILE A C 1
ATOM 675 O O . ILE A 1 82 ? -9.125 -10.289 5.641 1 94.12 82 ILE A O 1
ATOM 679 N N . LEU A 1 83 ? -8.523 -8.195 5.914 1 95.56 83 LEU A N 1
ATOM 680 C CA . LEU A 1 83 ? -7.195 -8.422 5.352 1 95.56 83 LEU A CA 1
ATOM 681 C C . LEU A 1 83 ? -6.453 -9.508 6.129 1 95.56 83 LEU A C 1
ATOM 683 O O . LEU A 1 83 ? -5.809 -10.375 5.535 1 95.56 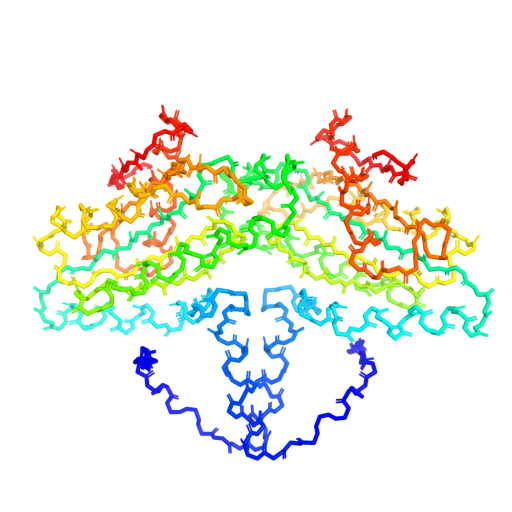83 LEU A O 1
ATOM 687 N N . LYS A 1 84 ? -6.527 -9.422 7.426 1 95 84 LYS A N 1
ATOM 688 C CA . LYS A 1 84 ? -5.879 -10.422 8.266 1 95 84 LYS A CA 1
ATOM 689 C C . LYS A 1 84 ? -6.441 -11.82 8 1 95 84 LYS A C 1
ATOM 691 O O . LYS A 1 84 ? -5.688 -12.789 7.914 1 95 84 LYS A O 1
ATOM 696 N N . ASP A 1 85 ? -7.73 -11.844 7.91 1 94.88 85 ASP A N 1
ATOM 697 C CA . ASP A 1 85 ? -8.391 -13.125 7.66 1 94.88 85 ASP A CA 1
ATOM 698 C C . ASP A 1 85 ? -8 -13.68 6.293 1 94.88 85 ASP A C 1
ATOM 700 O O . ASP A 1 85 ? -7.723 -14.875 6.16 1 94.88 85 ASP A O 1
ATOM 704 N N . VAL A 1 86 ? -8.008 -12.898 5.293 1 96.06 86 VAL A N 1
ATOM 705 C CA . VAL A 1 86 ? -7.594 -13.312 3.957 1 96.06 86 VAL A CA 1
ATOM 706 C C . VAL A 1 86 ? -6.164 -13.852 4.004 1 96.06 86 VAL A C 1
ATOM 708 O O . VAL A 1 86 ? -5.871 -14.914 3.451 1 96.06 86 VAL A O 1
ATOM 711 N N . ALA A 1 87 ? -5.309 -13.117 4.629 1 96.62 87 ALA A N 1
ATOM 712 C CA . ALA A 1 87 ? -3.904 -13.508 4.73 1 96.62 87 ALA A CA 1
ATOM 713 C C . ALA A 1 87 ? -3.76 -14.867 5.414 1 96.62 87 ALA A C 1
ATOM 715 O O . ALA A 1 87 ? -2.982 -15.711 4.965 1 96.62 87 ALA A O 1
ATOM 716 N N . ALA A 1 88 ? -4.48 -15.039 6.48 1 95.25 88 ALA A N 1
ATOM 717 C CA . ALA A 1 88 ? -4.441 -16.312 7.207 1 95.25 88 ALA A CA 1
ATOM 718 C C . ALA A 1 88 ? -4.871 -17.469 6.312 1 95.25 88 ALA A C 1
ATOM 720 O O . ALA A 1 88 ? -4.25 -18.531 6.328 1 95.25 88 ALA A O 1
ATOM 721 N N . ARG A 1 89 ? -5.867 -17.266 5.586 1 95.5 89 ARG A N 1
ATOM 722 C CA . ARG A 1 89 ? -6.363 -18.297 4.684 1 95.5 89 ARG A CA 1
ATOM 723 C C . ARG A 1 89 ? -5.359 -18.578 3.568 1 95.5 89 ARG A C 1
ATOM 725 O O . ARG A 1 89 ? -5.125 -19.734 3.213 1 95.5 89 ARG A O 1
ATOM 732 N N . LEU A 1 90 ? -4.797 -17.547 3.023 1 96 90 LEU A N 1
ATOM 733 C CA . LEU A 1 90 ? -3.809 -17.719 1.963 1 96 90 LEU A CA 1
ATOM 734 C C . LEU A 1 90 ? -2.588 -18.469 2.475 1 96 90 LEU A C 1
ATOM 736 O O . LEU A 1 90 ? -1.992 -19.266 1.741 1 96 90 LEU A O 1
ATOM 740 N N . LEU A 1 91 ? -2.254 -18.219 3.648 1 94.5 91 LEU A N 1
ATOM 741 C CA . LEU A 1 91 ? -1.081 -18.844 4.246 1 94.5 91 LEU A CA 1
ATOM 742 C C . LEU A 1 91 ? -1.257 -20.359 4.328 1 94.5 91 LEU A C 1
ATOM 744 O O . LEU A 1 91 ? -0.278 -21.109 4.262 1 94.5 91 LEU A O 1
ATOM 748 N N . THR A 1 92 ? -2.467 -20.812 4.488 1 93.06 92 THR A N 1
ATOM 749 C CA . THR A 1 92 ? -2.729 -22.25 4.59 1 93.06 92 THR A CA 1
ATOM 750 C C . THR A 1 92 ? -2.379 -22.953 3.287 1 93.06 92 THR A C 1
ATOM 752 O O . THR A 1 92 ? -2.252 -24.188 3.258 1 93.06 92 THR A O 1
ATOM 755 N N . LEU A 1 93 ? -2.166 -22.234 2.225 1 92.75 93 LEU A N 1
ATOM 756 C CA . LEU A 1 93 ? -1.881 -22.828 0.919 1 92.75 93 LEU A CA 1
ATOM 757 C C . LEU A 1 93 ? -0.384 -23.047 0.741 1 92.75 93 LEU A C 1
ATOM 759 O O . LEU A 1 93 ? 0.042 -23.672 -0.232 1 92.75 93 LEU A O 1
ATOM 763 N N . SER A 1 94 ? 0.377 -22.625 1.647 1 89.88 94 SER A N 1
ATOM 764 C CA . SER A 1 94 ? 1.83 -22.641 1.517 1 89.88 94 SER A CA 1
ATOM 765 C C . SER A 1 94 ? 2.363 -24.062 1.378 1 89.88 94 SER A C 1
ATOM 767 O O . SER A 1 94 ? 3.336 -24.297 0.657 1 89.88 94 SER A O 1
ATOM 769 N N . ASN A 1 95 ? 1.751 -24.922 2.016 1 86.81 95 ASN A N 1
ATOM 770 C CA . ASN A 1 95 ? 2.195 -26.312 1.976 1 86.81 95 ASN A CA 1
ATOM 771 C C . ASN A 1 95 ? 2.002 -26.922 0.59 1 86.81 95 ASN A C 1
ATOM 773 O O . ASN A 1 95 ? 2.592 -27.969 0.275 1 86.81 95 ASN A O 1
ATOM 777 N N . ASN A 1 96 ? 1.245 -26.312 -0.198 1 87.69 96 ASN A N 1
ATOM 778 C CA . ASN A 1 96 ? 0.973 -26.812 -1.54 1 87.69 96 ASN A CA 1
ATOM 779 C C . ASN A 1 96 ? 1.77 -26.047 -2.596 1 87.69 96 ASN A C 1
ATOM 781 O O . ASN A 1 96 ? 1.41 -26.062 -3.775 1 87.69 96 ASN A O 1
ATOM 785 N N . GLY A 1 97 ? 2.809 -25.391 -2.156 1 90.69 97 GLY A N 1
ATOM 786 C CA . GLY A 1 97 ? 3.674 -24.688 -3.098 1 90.69 97 GLY A CA 1
ATOM 787 C C . GLY A 1 97 ? 3.113 -23.359 -3.555 1 90.69 97 GLY A C 1
ATOM 788 O O . GLY A 1 97 ? 3.48 -22.859 -4.617 1 90.69 97 GLY A O 1
ATOM 789 N N . ILE A 1 98 ? 2.15 -22.859 -2.803 1 93.25 98 ILE A N 1
ATOM 790 C CA . ILE A 1 98 ? 1.574 -21.547 -3.086 1 93.25 98 ILE A CA 1
ATOM 791 C C . ILE A 1 98 ? 2.053 -20.547 -2.047 1 93.25 98 ILE A C 1
ATOM 793 O O . ILE A 1 98 ? 1.714 -20.641 -0.865 1 93.25 98 ILE A O 1
ATOM 797 N N . HIS A 1 99 ? 2.832 -19.547 -2.521 1 95.44 99 HIS A N 1
ATOM 798 C CA . HIS A 1 99 ? 3.432 -18.547 -1.638 1 95.44 99 HIS A CA 1
ATOM 799 C C . HIS A 1 99 ? 2.77 -17.188 -1.809 1 95.44 99 HIS A C 1
ATOM 801 O O . HIS A 1 99 ? 2.812 -16.609 -2.893 1 95.44 99 HIS A O 1
ATOM 807 N N . ALA A 1 100 ? 2.281 -16.656 -0.678 1 97.31 100 ALA A N 1
ATOM 808 C CA . ALA A 1 100 ? 1.506 -15.422 -0.739 1 97.31 100 ALA A CA 1
ATOM 809 C C . ALA A 1 100 ? 2.33 -14.227 -0.254 1 97.31 100 ALA A C 1
ATOM 811 O O . ALA A 1 100 ? 3.088 -14.344 0.712 1 97.31 100 ALA A O 1
ATOM 812 N N . PH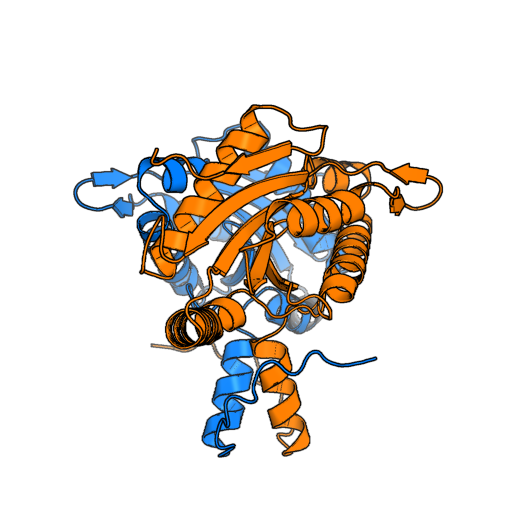E A 1 101 ? 2.186 -13.102 -0.914 1 96.88 101 PHE A N 1
ATOM 813 C CA . PHE A 1 101 ? 2.789 -11.812 -0.588 1 96.88 101 PHE A CA 1
ATOM 814 C C . PHE A 1 101 ? 1.73 -10.719 -0.537 1 96.88 101 PHE A C 1
ATOM 816 O O . PHE A 1 101 ? 0.834 -10.672 -1.382 1 96.88 101 PHE A O 1
ATOM 823 N N . HIS A 1 102 ? 1.765 -9.891 0.495 1 96.5 102 HIS A N 1
ATOM 824 C CA . HIS A 1 102 ? 0.935 -8.695 0.499 1 96.5 102 HIS A CA 1
ATOM 825 C C . HIS A 1 102 ? 1.549 -7.594 -0.363 1 96.5 102 HIS A C 1
ATOM 827 O O . HIS A 1 102 ? 2.602 -7.051 -0.023 1 96.5 102 HIS A O 1
ATOM 833 N N . PHE A 1 103 ? 0.907 -7.258 -1.419 1 93.5 103 PHE A N 1
ATOM 834 C CA . PHE A 1 103 ? 1.495 -6.359 -2.404 1 93.5 103 PHE A CA 1
ATOM 835 C C . PHE A 1 103 ? 1.191 -4.906 -2.062 1 93.5 103 PHE A C 1
ATOM 837 O O . PHE A 1 103 ? 2.092 -4.066 -2.051 1 93.5 103 PHE A O 1
ATOM 844 N N . SER A 1 104 ? -0.106 -4.535 -1.858 1 87.38 104 SER A N 1
ATOM 845 C CA . SER A 1 104 ? -0.5 -3.189 -1.457 1 87.38 104 SER A CA 1
ATOM 846 C C . SER A 1 104 ? -1.993 -3.115 -1.158 1 87.38 104 SER A C 1
ATOM 848 O O . SER A 1 104 ? -2.814 -3.594 -1.944 1 87.38 104 SER A O 1
ATOM 850 N N . GLY A 1 105 ? -2.305 -2.418 -0.093 1 89.38 105 GLY A N 1
ATOM 851 C CA . GLY A 1 105 ? -3.709 -2.201 0.212 1 89.38 105 GLY A CA 1
ATOM 852 C C . GLY A 1 105 ? -4.516 -3.486 0.255 1 89.38 105 GLY A C 1
ATOM 853 O O . GLY A 1 105 ? -4.398 -4.266 1.201 1 89.38 105 GLY A O 1
ATOM 854 N N . ASP A 1 106 ? -5.277 -3.682 -0.806 1 93.31 106 ASP A N 1
ATOM 855 C CA . ASP A 1 106 ? -6.148 -4.848 -0.923 1 93.31 106 ASP A CA 1
ATOM 856 C C . ASP A 1 106 ? -5.621 -5.824 -1.971 1 93.31 106 ASP A C 1
ATOM 858 O O . ASP A 1 106 ? -6.371 -6.656 -2.488 1 93.31 106 ASP A O 1
ATOM 862 N N . GLU A 1 107 ? -4.355 -5.699 -2.268 1 94.81 107 GLU A N 1
ATOM 863 C CA . GLU A 1 107 ? -3.766 -6.504 -3.334 1 94.81 107 GLU A CA 1
ATOM 864 C C . GLU A 1 107 ? -2.766 -7.512 -2.775 1 94.81 107 GLU A C 1
ATOM 866 O O . GLU A 1 107 ? -2.023 -7.207 -1.841 1 94.81 107 GLU A O 1
ATOM 871 N N . PHE A 1 108 ? -2.826 -8.742 -3.348 1 97.25 108 PHE A N 1
ATOM 872 C CA . PHE A 1 108 ? -1.91 -9.828 -3.027 1 97.25 108 PHE A CA 1
ATOM 873 C C . PHE A 1 108 ? -1.295 -10.406 -4.297 1 97.25 108 PHE A C 1
ATOM 875 O O . PHE A 1 108 ? -1.914 -10.383 -5.359 1 97.25 108 PHE A O 1
ATOM 882 N N . VAL A 1 109 ? -0.095 -10.891 -4.133 1 97.75 109 VAL A N 1
ATOM 883 C CA . VAL A 1 109 ? 0.55 -11.641 -5.203 1 97.75 109 VAL A CA 1
ATOM 884 C C . VAL A 1 109 ? 0.975 -13.016 -4.691 1 97.75 109 VAL A C 1
ATOM 886 O O . VAL A 1 109 ? 1.478 -13.133 -3.572 1 97.75 109 VAL A O 1
ATOM 889 N N . LEU A 1 110 ? 0.728 -13.977 -5.469 1 97.38 110 LEU A N 1
ATOM 890 C CA . LEU A 1 110 ? 1.144 -15.328 -5.109 1 97.38 110 LEU A CA 1
ATOM 891 C C . LEU A 1 110 ? 2.098 -15.898 -6.152 1 97.38 110 LEU A C 1
ATOM 893 O O . LEU A 1 110 ? 1.959 -15.617 -7.348 1 97.38 110 LEU A O 1
ATOM 897 N N . ILE A 1 111 ? 2.996 -16.688 -5.684 1 97.12 111 ILE A N 1
ATOM 898 C CA . ILE A 1 111 ? 3.838 -17.531 -6.531 1 97.12 111 ILE A CA 1
ATOM 899 C C . ILE A 1 111 ? 3.439 -18.984 -6.359 1 97.12 111 ILE A C 1
ATOM 901 O O . ILE A 1 111 ? 3.449 -19.516 -5.242 1 97.12 111 ILE A O 1
ATOM 905 N N . ILE A 1 112 ? 3.068 -19.578 -7.434 1 96.06 112 ILE A N 1
ATOM 906 C CA . ILE A 1 112 ? 2.684 -20.984 -7.414 1 96.06 112 ILE A CA 1
ATOM 907 C C . ILE A 1 112 ? 3.764 -21.828 -8.094 1 96.06 112 ILE A C 1
ATOM 909 O O . ILE A 1 112 ? 4.016 -21.672 -9.289 1 96.06 112 ILE A O 1
ATOM 913 N N . GLU A 1 113 ? 4.27 -22.656 -7.344 1 92.94 113 GLU A N 1
ATOM 914 C CA . GLU A 1 113 ? 5.262 -23.578 -7.883 1 92.94 113 GLU A CA 1
ATOM 915 C C . GLU A 1 113 ? 4.594 -24.719 -8.641 1 92.94 113 GLU A C 1
ATOM 917 O O . GLU A 1 113 ? 3.424 -25.031 -8.406 1 92.94 113 GLU A O 1
ATOM 922 N N . GLN A 1 114 ? 5.336 -25.328 -9.539 1 88.12 114 GLN A N 1
ATOM 923 C CA . GLN A 1 114 ? 4.879 -26.5 -10.289 1 88.12 114 GLN A CA 1
ATOM 924 C C . GLN A 1 114 ? 3.49 -26.266 -10.875 1 88.12 114 GLN A C 1
ATOM 926 O O . GLN A 1 114 ? 2.574 -27.062 -10.656 1 88.12 114 GLN A O 1
ATOM 931 N N . ALA A 1 115 ? 3.428 -25.297 -11.641 1 82.44 115 ALA A N 1
ATOM 932 C CA . ALA A 1 115 ? 2.148 -24.844 -12.188 1 82.44 115 ALA A CA 1
ATOM 933 C C . ALA A 1 115 ? 1.682 -25.75 -13.312 1 82.44 115 ALA A C 1
ATOM 935 O O . ALA A 1 115 ? 0.835 -25.359 -14.125 1 82.44 115 ALA A O 1
ATOM 936 N N . ASP A 1 116 ? 2.236 -26.906 -13.289 1 80.19 116 ASP A N 1
ATOM 937 C CA . ASP A 1 116 ? 1.738 -27.906 -14.219 1 80.19 116 ASP A CA 1
ATOM 938 C C . ASP A 1 116 ? 0.316 -28.328 -13.859 1 80.19 116 ASP A C 1
ATOM 940 O O . ASP A 1 116 ? -0.451 -28.75 -14.727 1 80.19 116 ASP A O 1
ATOM 944 N N . TYR A 1 117 ? -0.074 -28.219 -12.664 1 81.81 117 TYR A N 1
ATOM 945 C CA . TYR A 1 117 ? -1.424 -28.453 -12.164 1 81.81 117 TYR A CA 1
ATOM 946 C C . TYR A 1 117 ? -2.102 -27.156 -11.773 1 81.81 117 TYR A C 1
ATOM 948 O O . TYR A 1 117 ? -2.693 -27.047 -10.695 1 81.81 117 TYR A O 1
ATOM 956 N N . LEU A 1 118 ? -2.02 -26.203 -12.672 1 88.06 118 LEU A N 1
ATOM 957 C CA . LEU A 1 118 ? -2.428 -24.828 -12.375 1 88.06 118 LEU A CA 1
ATOM 958 C C . LEU A 1 118 ? -3.91 -24.781 -12.023 1 88.06 118 LEU A C 1
ATOM 960 O O . LEU A 1 118 ? -4.305 -24.062 -11.102 1 88.06 118 LEU A O 1
ATOM 964 N N . ASP A 1 119 ? -4.719 -25.562 -12.727 1 89.12 119 ASP A N 1
ATOM 965 C CA . ASP A 1 119 ? -6.164 -25.516 -12.531 1 89.12 119 ASP A CA 1
ATOM 966 C C . ASP A 1 119 ? -6.531 -25.891 -11.094 1 89.12 119 ASP A C 1
ATOM 968 O O . ASP A 1 119 ? -7.352 -25.203 -10.469 1 89.12 119 ASP A O 1
ATOM 972 N N . GLU A 1 120 ? -5.938 -26.953 -10.641 1 89.88 120 GLU A N 1
ATOM 973 C CA . GLU A 1 120 ? -6.215 -27.391 -9.273 1 89.88 120 GLU A CA 1
ATOM 974 C C . GLU A 1 120 ? -5.754 -26.359 -8.25 1 89.88 120 GLU A C 1
ATOM 976 O O . GLU A 1 120 ? -6.438 -26.109 -7.262 1 89.88 120 GLU A O 1
ATOM 981 N N . LYS A 1 121 ? -4.625 -25.797 -8.469 1 91.19 121 LYS A N 1
ATOM 982 C CA . LYS A 1 121 ? -4.062 -24.812 -7.555 1 91.19 121 LYS A CA 1
ATOM 983 C C . LYS A 1 121 ? -4.898 -23.531 -7.543 1 91.19 121 LYS A C 1
ATOM 985 O O . LYS A 1 121 ? -5.129 -22.938 -6.48 1 91.19 121 LYS A O 1
ATOM 990 N N . ILE A 1 122 ? -5.359 -23.141 -8.672 1 91 122 ILE A N 1
ATOM 991 C CA . ILE A 1 122 ? -6.195 -21.938 -8.773 1 91 122 ILE A CA 1
ATOM 992 C C . ILE A 1 122 ? -7.531 -22.188 -8.078 1 91 122 ILE A C 1
ATOM 994 O O . ILE A 1 122 ? -8.078 -21.281 -7.441 1 91 122 ILE A O 1
ATOM 998 N N . LYS A 1 123 ? -8.031 -23.375 -8.266 1 90.81 123 LYS A N 1
ATOM 999 C CA . LYS A 1 123 ? -9.266 -23.734 -7.57 1 90.81 123 LYS A CA 1
ATOM 1000 C C . LYS A 1 123 ? -9.102 -23.594 -6.059 1 90.81 123 LYS A C 1
ATOM 1002 O O . LYS A 1 123 ? -9.984 -23.078 -5.379 1 90.81 123 LYS A O 1
ATOM 1007 N N . GLN A 1 124 ? -8.031 -24.109 -5.559 1 90.94 124 GLN A N 1
ATOM 1008 C CA . GLN A 1 124 ? -7.742 -23.984 -4.133 1 90.94 124 GLN A CA 1
ATOM 1009 C C . GLN A 1 124 ? -7.695 -22.516 -3.711 1 90.94 124 GLN A C 1
ATOM 1011 O O . GLN A 1 124 ? -8.195 -22.156 -2.646 1 90.94 124 GLN A O 1
ATOM 1016 N N . LEU A 1 125 ? -7.094 -21.719 -4.508 1 91.44 125 LEU A N 1
ATOM 1017 C CA . LEU A 1 125 ? -6.98 -20.297 -4.23 1 91.44 125 LEU A CA 1
ATOM 1018 C C . LEU A 1 125 ? -8.352 -19.641 -4.195 1 91.44 125 LEU A C 1
ATOM 1020 O O . LEU A 1 125 ? -8.648 -18.859 -3.291 1 91.44 125 LEU A O 1
ATOM 1024 N N . ILE A 1 126 ? -9.164 -19.953 -5.141 1 90.56 126 ILE A N 1
ATOM 1025 C CA . ILE A 1 126 ? -10.492 -19.375 -5.25 1 90.56 126 ILE A CA 1
ATOM 1026 C C . ILE A 1 126 ? -11.336 -19.781 -4.043 1 90.56 126 ILE A C 1
ATOM 1028 O O . ILE A 1 126 ? -12.148 -19 -3.551 1 90.56 126 ILE A O 1
ATOM 1032 N N . GLU A 1 127 ? -11.117 -20.953 -3.592 1 91.06 127 GLU A N 1
ATOM 1033 C CA . GL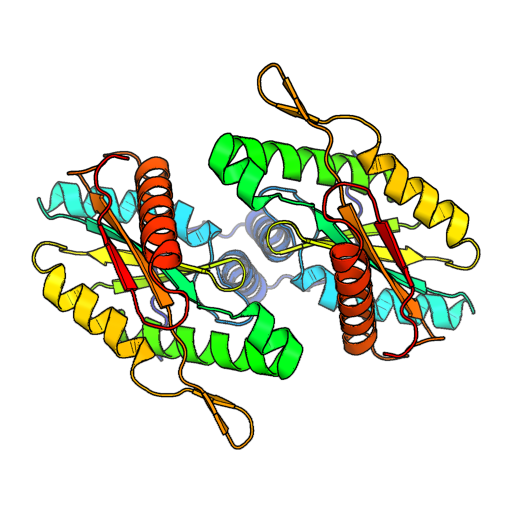U A 1 127 ? -11.883 -21.5 -2.473 1 91.06 127 GLU A CA 1
ATOM 1034 C C . GLU A 1 127 ? -11.633 -20.688 -1.194 1 91.06 127 GLU A C 1
ATOM 1036 O O . GLU A 1 127 ? -12.469 -20.688 -0.286 1 91.06 127 GLU A O 1
ATOM 1041 N N . VAL A 1 128 ? -10.531 -20.016 -1.125 1 89.88 128 VAL A N 1
ATOM 1042 C CA . VAL A 1 128 ? -10.203 -19.141 -0.012 1 89.88 128 VAL A CA 1
ATOM 1043 C C . VAL A 1 128 ? -11.312 -18.094 0.164 1 89.88 128 VAL A C 1
ATOM 1045 O O . VAL A 1 128 ? -11.602 -17.672 1.285 1 89.88 128 VAL A O 1
ATOM 1048 N N . PHE A 1 129 ? -11.977 -17.703 -0.868 1 90.94 129 PHE A N 1
ATOM 1049 C CA . PHE A 1 129 ? -12.961 -16.625 -0.853 1 90.94 129 PHE A CA 1
ATOM 1050 C C . PHE A 1 129 ? -14.375 -17.188 -0.77 1 90.94 129 PHE A C 1
ATOM 1052 O O . PHE A 1 129 ? -15.344 -16.438 -0.802 1 90.94 129 PHE A O 1
ATOM 1059 N N . ASP A 1 130 ? -14.477 -18.5 -0.706 1 89.06 130 ASP A N 1
ATOM 1060 C CA . ASP A 1 130 ? -15.797 -19.109 -0.657 1 89.06 130 ASP A CA 1
ATOM 1061 C C . ASP A 1 130 ? -16.438 -18.938 0.715 1 89.06 130 ASP A C 1
ATOM 1063 O O . ASP A 1 130 ? -17.656 -18.75 0.817 1 89.06 130 ASP A O 1
ATOM 1067 N N . THR A 1 131 ? -15.664 -19.016 1.748 1 88.56 131 THR A N 1
ATOM 1068 C CA . THR A 1 131 ? -16.172 -18.844 3.105 1 88.56 131 THR A CA 1
ATOM 1069 C C . THR A 1 131 ? -16.406 -17.359 3.412 1 88.56 131 THR A C 1
ATOM 1071 O O . THR A 1 131 ? -15.516 -16.531 3.193 1 88.56 131 THR A O 1
ATOM 1074 N N . PRO A 1 132 ? -17.562 -17.062 3.906 1 91.44 132 PRO A N 1
ATOM 1075 C CA . PRO A 1 132 ? -17.812 -15.664 4.27 1 91.44 132 PRO A CA 1
ATOM 1076 C C . PRO A 1 132 ? -16.891 -15.172 5.387 1 91.44 132 PRO A C 1
ATOM 1078 O O . PRO A 1 132 ? -16.344 -15.984 6.145 1 91.44 132 PRO A O 1
ATOM 1081 N N . PHE A 1 133 ? -16.672 -13.891 5.414 1 89.69 133 PHE A N 1
ATOM 1082 C CA . PHE A 1 133 ? -15.891 -13.242 6.461 1 89.69 133 PHE A CA 1
ATOM 1083 C C . PHE A 1 133 ? -16.797 -12.664 7.539 1 89.69 133 PHE A C 1
ATOM 1085 O O . PHE A 1 133 ? -17.844 -12.07 7.234 1 89.69 133 PHE A O 1
ATOM 1092 N N . SER A 1 134 ? -16.453 -12.938 8.766 1 86.12 134 SER A N 1
ATOM 1093 C CA . SER A 1 134 ? -17.25 -12.438 9.875 1 86.12 134 SER A CA 1
ATOM 1094 C C . SER A 1 134 ? -16.938 -10.977 10.164 1 86.12 134 SER A C 1
ATOM 1096 O O . SER A 1 134 ? -15.805 -10.641 10.531 1 86.12 134 SER A O 1
ATOM 1098 N N . VAL A 1 135 ? -17.781 -10.094 10 1 79.69 135 VAL A N 1
ATOM 1099 C CA . VAL A 1 135 ? -17.672 -8.664 10.266 1 79.69 135 VAL A CA 1
ATOM 1100 C C . VAL A 1 135 ? -18.766 -8.242 11.258 1 79.69 135 VAL A C 1
ATOM 1102 O O . VAL A 1 135 ? -19.938 -8.172 10.906 1 79.69 135 VAL A O 1
ATOM 1105 N N . GLU A 1 136 ? -18.156 -7.918 12.555 1 77.25 136 GLU A N 1
ATOM 1106 C CA . GLU A 1 136 ? -19.078 -7.566 13.625 1 77.25 136 GLU A CA 1
ATOM 1107 C C . GLU A 1 136 ? -20.156 -8.641 13.797 1 77.25 136 GLU A C 1
ATOM 1109 O O . GLU A 1 136 ? -19.828 -9.797 14.078 1 77.25 136 GLU A O 1
ATOM 1114 N N . ASN A 1 137 ? -21.281 -8.57 13.336 1 76.69 137 ASN A N 1
ATOM 1115 C CA . ASN A 1 137 ? -22.375 -9.523 13.453 1 76.69 137 ASN A CA 1
ATOM 1116 C C . ASN A 1 137 ? -22.953 -9.883 12.086 1 76.69 137 ASN A C 1
ATOM 1118 O O . ASN A 1 137 ? -24.078 -10.367 11.984 1 76.69 137 ASN A O 1
ATOM 1122 N N . ASN A 1 138 ? -22.078 -9.594 11.164 1 82.75 138 ASN A N 1
ATOM 1123 C CA . ASN A 1 138 ? -22.531 -9.93 9.82 1 82.75 138 ASN A CA 1
ATOM 1124 C C . ASN A 1 138 ? -21.516 -10.797 9.086 1 82.75 138 ASN A C 1
ATOM 1126 O O . ASN A 1 138 ? -20.359 -10.891 9.508 1 82.75 138 ASN A O 1
ATOM 1130 N N . GLN A 1 139 ? -22.156 -11.562 8.125 1 89.75 139 GLN A N 1
ATOM 1131 C CA . GLN A 1 139 ? -21.312 -12.336 7.215 1 89.75 139 GLN A CA 1
ATOM 1132 C C . GLN A 1 139 ? -21.172 -11.633 5.867 1 89.75 139 GLN A C 1
ATOM 1134 O O . GLN A 1 139 ? -22.172 -11.266 5.242 1 89.75 139 GLN A O 1
ATOM 1139 N N . LEU A 1 140 ? -19.969 -11.367 5.562 1 88.5 140 LEU A N 1
ATOM 1140 C CA . LEU A 1 140 ? -19.688 -10.664 4.312 1 88.5 140 LEU A CA 1
ATOM 1141 C C . LEU A 1 140 ? -19.047 -11.602 3.297 1 88.5 140 LEU A C 1
ATOM 1143 O O . LEU A 1 140 ? -18.062 -12.281 3.605 1 88.5 140 LEU A O 1
ATOM 1147 N N . HIS A 1 141 ? -19.719 -11.719 2.1 1 89.44 141 HIS A N 1
ATOM 1148 C CA . HIS A 1 141 ? -19.094 -12.438 0.987 1 89.44 141 HIS A CA 1
ATOM 1149 C C . HIS A 1 141 ? -18.172 -11.516 0.191 1 89.44 141 HIS A C 1
ATOM 1151 O O . HIS A 1 141 ? -18.625 -10.508 -0.353 1 89.44 141 HIS A O 1
ATOM 1157 N N . LEU A 1 142 ? -16.984 -11.898 0.18 1 90.69 142 LEU A N 1
ATOM 1158 C CA . LEU A 1 142 ? -15.977 -11.086 -0.492 1 90.69 142 LEU A CA 1
ATOM 1159 C C . LEU A 1 142 ? -15.594 -11.688 -1.838 1 90.69 142 LEU A C 1
ATOM 1161 O O . LEU A 1 142 ? -15.258 -12.867 -1.917 1 90.69 142 LEU A O 1
ATOM 1165 N N . GLY A 1 143 ? -15.75 -10.938 -2.904 1 91.25 143 GLY A N 1
ATOM 1166 C CA . GLY A 1 143 ? -15.227 -11.344 -4.199 1 91.25 143 GLY A CA 1
ATOM 1167 C C . GLY A 1 143 ? -13.766 -10.984 -4.398 1 91.25 143 GLY A C 1
ATOM 1168 O O . GLY A 1 143 ? -13.195 -10.227 -3.607 1 91.25 143 GLY A O 1
ATOM 1169 N N . ALA A 1 144 ? -13.242 -11.578 -5.414 1 94.88 144 ALA A N 1
ATOM 1170 C CA . ALA A 1 144 ? -11.852 -11.289 -5.758 1 94.88 144 ALA A CA 1
ATOM 1171 C C . ALA A 1 144 ? -11.633 -11.352 -7.266 1 94.88 144 ALA A C 1
ATOM 1173 O O . ALA A 1 144 ? -12.258 -12.156 -7.957 1 94.88 144 ALA A O 1
ATOM 1174 N N . SER A 1 145 ? -10.82 -10.492 -7.746 1 95.75 145 SER A N 1
ATOM 1175 C CA . SER A 1 145 ? -10.328 -10.523 -9.125 1 95.75 145 SER A CA 1
ATOM 1176 C C . SER A 1 145 ? -8.914 -11.078 -9.195 1 95.75 145 SER A C 1
ATOM 1178 O O . SER A 1 145 ? -8.016 -10.602 -8.492 1 95.75 145 SER A O 1
ATOM 1180 N N . ILE A 1 146 ? -8.766 -12.094 -10.047 1 96 146 ILE A N 1
ATOM 1181 C CA . ILE A 1 146 ? -7.512 -12.836 -10.055 1 96 146 ILE A CA 1
ATOM 1182 C C . ILE A 1 146 ? -6.926 -12.852 -11.469 1 96 146 ILE A C 1
ATOM 1184 O O . ILE A 1 146 ? -7.625 -13.188 -12.43 1 96 146 ILE A O 1
ATOM 1188 N N . GLY A 1 147 ? -5.672 -12.445 -11.57 1 96.69 147 GLY A N 1
ATOM 1189 C CA . GLY A 1 147 ? -4.922 -12.523 -12.812 1 96.69 147 GLY A CA 1
ATOM 1190 C C . GLY A 1 147 ? -3.709 -13.438 -12.719 1 96.69 147 GLY A C 1
ATOM 1191 O O . GLY A 1 147 ? -3.023 -13.453 -11.695 1 96.69 147 GLY A O 1
ATOM 1192 N N . ILE A 1 148 ? -3.42 -14.148 -13.844 1 97.19 148 ILE A N 1
ATOM 1193 C CA . ILE A 1 148 ? -2.373 -15.164 -13.805 1 97.19 148 ILE A CA 1
ATOM 1194 C C . ILE A 1 148 ? -1.423 -14.977 -14.984 1 97.19 148 ILE A C 1
ATOM 1196 O O . ILE A 1 148 ? -1.862 -14.742 -16.109 1 97.19 148 ILE A O 1
ATOM 1200 N N . SER A 1 149 ? -0.14 -15.031 -14.711 1 97.5 149 SER A N 1
ATOM 1201 C CA . SER A 1 149 ? 0.893 -15.141 -15.734 1 97.5 149 SER A CA 1
ATOM 1202 C C . SER A 1 149 ? 1.811 -16.328 -15.469 1 97.5 149 SER A C 1
ATOM 1204 O O . SER A 1 149 ? 2 -16.734 -14.32 1 97.5 149 SER A O 1
ATOM 1206 N N . LEU A 1 150 ? 2.375 -16.875 -16.547 1 96.94 150 LEU A N 1
ATOM 1207 C CA . LEU A 1 150 ? 3.135 -18.125 -16.422 1 96.94 150 LEU A CA 1
ATOM 1208 C C . LEU A 1 150 ? 4.59 -17.906 -16.844 1 96.94 150 LEU A C 1
ATOM 1210 O O . LEU A 1 150 ? 4.867 -17.219 -17.812 1 96.94 150 LEU A O 1
ATOM 1214 N N . PHE A 1 151 ? 5.402 -18.453 -15.992 1 96.62 151 PHE A N 1
ATOM 1215 C CA . PHE A 1 151 ? 6.809 -18.625 -16.328 1 96.62 151 PHE A CA 1
ATOM 1216 C C . PHE A 1 151 ? 7.07 -20.047 -16.812 1 96.62 151 PHE A C 1
ATOM 1218 O O . PHE A 1 151 ? 6.645 -21.016 -16.188 1 96.62 151 PHE A O 1
ATOM 1225 N N . PRO A 1 152 ? 7.793 -20.219 -18.016 1 95.75 152 PRO A N 1
ATOM 1226 C CA . PRO A 1 152 ? 8.391 -19.203 -18.875 1 95.75 152 PRO A CA 1
ATOM 1227 C C . PRO A 1 152 ? 7.504 -18.844 -20.078 1 95.75 152 PRO A C 1
ATOM 1229 O O . PRO A 1 152 ? 7.926 -18.094 -20.953 1 95.75 152 PRO A O 1
ATOM 1232 N N . GLU A 1 153 ? 6.332 -19.344 -20.062 1 94.75 153 GLU A N 1
ATOM 1233 C CA . GLU A 1 153 ? 5.473 -19.25 -21.234 1 94.75 153 GLU A CA 1
ATOM 1234 C C . GLU A 1 153 ? 5.23 -17.781 -21.609 1 94.75 153 GLU A C 1
ATOM 1236 O O . GLU A 1 153 ? 5.281 -17.438 -22.797 1 94.75 153 GLU A O 1
ATOM 1241 N N . HIS A 1 154 ? 4.988 -16.969 -20.672 1 96.25 154 HIS A N 1
ATOM 1242 C CA . HIS A 1 154 ? 4.617 -15.594 -20.969 1 96.25 154 HIS A CA 1
ATOM 1243 C C . HIS A 1 154 ? 5.832 -14.672 -20.922 1 96.25 154 HIS A C 1
ATOM 1245 O O . HIS A 1 154 ? 5.914 -13.703 -21.672 1 96.25 154 HIS A O 1
ATOM 1251 N N . SER A 1 155 ? 6.699 -14.922 -19.984 1 96.5 155 SER A N 1
ATOM 1252 C CA . SER A 1 155 ? 7.914 -14.117 -19.859 1 96.5 155 SER A CA 1
ATOM 1253 C C . SER A 1 155 ? 8.953 -14.805 -18.984 1 96.5 155 SER A C 1
ATOM 1255 O O . SER A 1 155 ? 8.609 -15.648 -18.156 1 96.5 155 SER A O 1
ATOM 1257 N N . GLN A 1 156 ? 10.172 -14.414 -19.25 1 96.56 156 GLN A N 1
ATOM 1258 C CA . GLN A 1 156 ? 11.258 -14.891 -18.406 1 96.56 156 GLN A CA 1
ATOM 1259 C C . GLN A 1 156 ? 11.773 -13.781 -17.5 1 96.56 156 GLN A C 1
ATOM 1261 O O . GLN A 1 156 ? 12.758 -13.969 -16.781 1 96.56 156 GLN A O 1
ATOM 1266 N N . ASN A 1 157 ? 11.07 -12.703 -17.531 1 95.81 157 ASN A N 1
ATOM 1267 C CA . ASN A 1 157 ? 11.398 -11.547 -16.703 1 95.81 157 ASN A CA 1
ATOM 1268 C C . ASN A 1 157 ? 10.398 -11.383 -15.555 1 95.81 157 ASN A C 1
ATOM 1270 O O . ASN A 1 157 ? 9.188 -11.32 -15.781 1 95.81 157 ASN A O 1
ATOM 1274 N N . ALA A 1 158 ? 10.969 -11.305 -14.359 1 95.75 158 ALA A N 1
ATOM 1275 C CA . ALA A 1 158 ? 10.141 -11.25 -13.164 1 95.75 158 ALA A CA 1
ATOM 1276 C C . ALA A 1 158 ? 9.18 -10.062 -13.203 1 95.75 158 ALA A C 1
ATOM 1278 O O . ALA A 1 158 ? 7.988 -10.211 -12.945 1 95.75 158 ALA A O 1
ATOM 1279 N N . ASN A 1 159 ? 9.664 -8.891 -13.531 1 92 159 ASN A N 1
ATOM 1280 C CA . ASN A 1 159 ? 8.852 -7.684 -13.562 1 92 159 ASN A CA 1
ATOM 1281 C C . ASN A 1 159 ? 7.723 -7.797 -14.586 1 92 159 ASN A C 1
ATOM 1283 O O . ASN A 1 159 ? 6.602 -7.363 -14.336 1 92 159 ASN A O 1
ATOM 1287 N N . GLU A 1 160 ? 8.055 -8.359 -15.641 1 93.81 160 GLU A N 1
ATOM 1288 C CA . GLU A 1 160 ? 7.047 -8.547 -16.688 1 93.81 160 GLU A CA 1
ATOM 1289 C C . GLU A 1 160 ? 5.965 -9.523 -16.234 1 93.81 160 GLU A C 1
ATOM 1291 O O . GLU A 1 160 ? 4.777 -9.305 -16.484 1 93.81 160 GLU A O 1
ATOM 1296 N N . LEU A 1 161 ? 6.395 -10.594 -15.609 1 96.38 161 LEU A N 1
ATOM 1297 C CA . LEU A 1 161 ? 5.422 -11.578 -15.133 1 96.38 161 LEU A CA 1
ATOM 1298 C C . LEU A 1 161 ? 4.434 -10.938 -14.164 1 96.38 161 LEU A C 1
ATOM 1300 O O . LEU A 1 161 ? 3.229 -11.188 -14.25 1 96.38 161 LEU A O 1
ATOM 1304 N N . ILE A 1 162 ? 4.938 -10.141 -13.297 1 94.94 162 ILE A N 1
ATOM 1305 C CA . ILE A 1 162 ? 4.086 -9.469 -12.328 1 94.94 162 ILE A CA 1
ATOM 1306 C C . ILE A 1 162 ? 3.154 -8.492 -13.047 1 94.94 162 ILE A C 1
ATOM 1308 O O . ILE A 1 162 ? 1.957 -8.438 -12.758 1 94.94 162 ILE A O 1
ATOM 1312 N N . GLU A 1 163 ? 3.67 -7.766 -13.953 1 91.5 163 GLU A N 1
ATOM 1313 C CA . GLU A 1 163 ? 2.873 -6.828 -14.742 1 91.5 163 GLU A CA 1
ATOM 1314 C C . GLU A 1 163 ? 1.779 -7.555 -15.516 1 91.5 163 GLU A C 1
ATOM 1316 O O . GLU A 1 163 ? 0.641 -7.082 -15.586 1 91.5 163 GLU A O 1
ATOM 1321 N N . TYR A 1 164 ? 2.146 -8.641 -16.125 1 95.12 164 T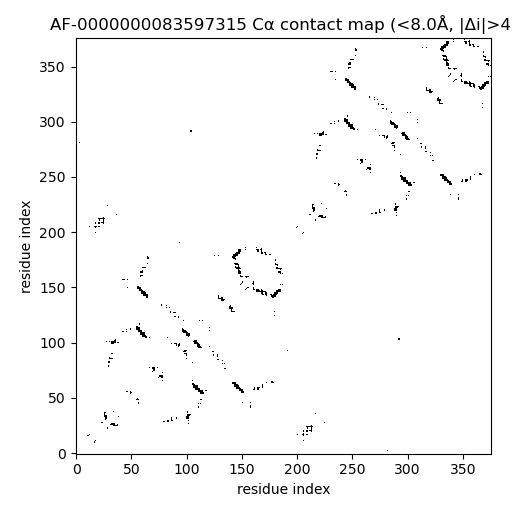YR A N 1
ATOM 1322 C CA . TYR A 1 164 ? 1.19 -9.406 -16.922 1 95.12 164 TYR A CA 1
ATOM 1323 C C . TYR A 1 164 ? 0.083 -9.977 -16.031 1 95.12 164 TYR A C 1
ATOM 1325 O O . TYR A 1 164 ? -1.088 -9.969 -16.422 1 95.12 164 TYR A O 1
ATOM 1333 N N . ALA A 1 165 ? 0.45 -10.461 -14.891 1 96.5 165 ALA A N 1
ATOM 1334 C CA . ALA A 1 165 ? -0.559 -10.945 -13.953 1 96.5 165 ALA A CA 1
ATOM 1335 C C . ALA A 1 165 ? -1.49 -9.82 -13.516 1 96.5 165 ALA A C 1
ATOM 1337 O O . ALA A 1 165 ? -2.701 -10.023 -13.391 1 96.5 165 ALA A O 1
ATOM 1338 N N . ASP A 1 166 ? -0.963 -8.711 -13.289 1 92.19 166 ASP A N 1
ATOM 1339 C CA . ASP A 1 166 ? -1.736 -7.527 -12.914 1 92.19 166 ASP A CA 1
ATOM 1340 C C . ASP A 1 166 ? -2.73 -7.152 -14.008 1 92.19 166 ASP A C 1
ATOM 1342 O O . ASP A 1 166 ? -3.893 -6.852 -13.727 1 92.19 166 ASP A O 1
ATOM 1346 N N . ARG A 1 167 ? -2.287 -7.102 -15.219 1 91.12 167 ARG A N 1
ATOM 1347 C CA . ARG A 1 167 ? -3.152 -6.789 -16.344 1 91.12 167 ARG A CA 1
ATOM 1348 C C . ARG A 1 167 ? -4.289 -7.801 -16.469 1 91.12 167 ARG A C 1
ATOM 1350 O O . ARG A 1 167 ? -5.434 -7.426 -16.719 1 91.12 167 ARG A O 1
ATOM 1357 N N . ALA A 1 168 ? -3.902 -9.023 -16.328 1 94.69 168 ALA A N 1
ATOM 1358 C CA . ALA A 1 168 ? -4.918 -10.07 -16.375 1 94.69 168 ALA A CA 1
ATOM 1359 C C . ALA A 1 168 ? -5.93 -9.898 -15.242 1 94.69 168 ALA A C 1
ATOM 1361 O O . ALA A 1 168 ? -7.125 -10.148 -15.43 1 94.69 168 ALA A O 1
ATOM 1362 N N . MET A 1 169 ? -5.469 -9.555 -14.102 1 94.06 169 MET A N 1
ATOM 1363 C CA . MET A 1 169 ? -6.352 -9.289 -12.969 1 94.06 169 MET A CA 1
ATOM 1364 C C . MET A 1 169 ? -7.324 -8.164 -13.289 1 94.06 169 MET A C 1
ATOM 1366 O O . MET A 1 169 ? -8.516 -8.25 -12.984 1 94.06 169 MET A O 1
ATOM 1370 N N . TYR A 1 170 ? -6.809 -7.109 -13.898 1 89.88 170 TYR A N 1
ATOM 1371 C CA . TYR A 1 170 ? -7.652 -5.984 -14.281 1 89.88 170 TYR A CA 1
ATOM 1372 C C . TYR A 1 170 ? -8.742 -6.426 -15.25 1 89.88 170 TYR A C 1
ATOM 1374 O O . TYR A 1 170 ? -9.883 -5.953 -15.164 1 89.88 170 TYR A O 1
ATOM 1382 N N . ARG A 1 171 ? -8.367 -7.262 -16.094 1 91.06 171 ARG A N 1
ATOM 1383 C CA . ARG A 1 171 ? -9.352 -7.82 -17.016 1 91.06 171 ARG A CA 1
ATOM 1384 C C . ARG A 1 171 ? -10.43 -8.602 -16.266 1 91.06 171 ARG A C 1
ATOM 1386 O O . ARG A 1 171 ? -11.617 -8.492 -16.562 1 91.06 171 ARG A O 1
ATOM 1393 N N . ALA A 1 172 ? -10.008 -9.406 -15.367 1 92.12 172 ALA A N 1
ATOM 1394 C CA . ALA A 1 172 ? -10.953 -10.156 -14.547 1 92.12 172 ALA A CA 1
ATOM 1395 C C . ALA A 1 172 ? -11.883 -9.211 -13.789 1 92.12 172 ALA A C 1
ATOM 1397 O O . ALA A 1 172 ? -13.086 -9.469 -13.688 1 92.12 172 ALA A O 1
ATOM 1398 N N . LYS A 1 173 ? -11.297 -8.164 -13.227 1 89.94 173 LYS A N 1
ATOM 1399 C CA . LYS A 1 173 ? -12.047 -7.18 -12.445 1 89.94 173 LYS A CA 1
ATOM 1400 C C . LYS A 1 173 ? -13.094 -6.48 -13.305 1 89.94 173 LYS A C 1
ATOM 1402 O O . LYS A 1 173 ? -14.172 -6.137 -12.82 1 89.94 173 LYS A O 1
ATOM 1407 N N . SER A 1 174 ? -12.805 -6.227 -14.516 1 87.88 174 SER A N 1
ATOM 1408 C CA . SER A 1 174 ? -13.719 -5.547 -15.438 1 87.88 174 SER A CA 1
ATOM 1409 C C . SER A 1 174 ? -14.922 -6.418 -15.766 1 87.88 174 SER A C 1
ATOM 1411 O O . SER A 1 174 ? -15.961 -5.91 -16.188 1 87.88 174 SER A O 1
ATOM 1413 N N . LYS A 1 175 ? -14.719 -7.703 -15.602 1 86.94 175 LYS A N 1
ATOM 1414 C CA . LYS A 1 175 ? -15.812 -8.633 -15.867 1 86.94 175 LYS A CA 1
ATOM 1415 C C . LYS A 1 175 ? -16.828 -8.641 -14.734 1 86.94 175 LYS A C 1
ATOM 1417 O O . LYS A 1 175 ? -18.031 -8.711 -14.969 1 86.94 175 LYS A O 1
ATOM 1422 N N . SER A 1 176 ? -16.375 -8.609 -13.516 1 81.81 176 SER A N 1
ATOM 1423 C CA . SER A 1 176 ? -17.234 -8.531 -12.336 1 81.81 176 SER A CA 1
ATOM 1424 C C . SER A 1 176 ? -16.469 -7.961 -11.141 1 81.81 176 SER A C 1
ATOM 1426 O O . SER A 1 176 ? -15.305 -8.281 -10.93 1 81.81 176 SER A O 1
ATOM 1428 N N . THR A 1 177 ? -17.203 -7.141 -10.445 1 76.81 177 THR A N 1
ATOM 1429 C CA . THR A 1 177 ? -16.625 -6.637 -9.203 1 76.81 177 THR A CA 1
ATOM 1430 C C . THR A 1 177 ? -17.312 -7.273 -8 1 76.81 177 THR A C 1
ATOM 1432 O O . THR A 1 177 ? -17.172 -6.801 -6.871 1 76.81 177 THR A O 1
ATOM 1435 N N . ILE A 1 178 ? -18.047 -8.328 -8.25 1 76.56 178 ILE A N 1
ATOM 1436 C CA . ILE A 1 178 ? -18.812 -8.953 -7.168 1 76.56 178 ILE A CA 1
ATOM 1437 C C . ILE A 1 178 ? -18.328 -10.391 -6.965 1 76.56 178 ILE A C 1
ATOM 1439 O O . ILE A 1 178 ? -18 -10.789 -5.848 1 76.56 178 ILE A O 1
ATOM 1443 N N . GLU A 1 179 ? -18.219 -11.078 -8.078 1 82.06 179 GLU A N 1
ATOM 1444 C CA . GLU A 1 179 ? -17.875 -12.492 -8.008 1 82.06 179 GLU A CA 1
ATOM 1445 C C . GLU A 1 179 ? -16.375 -12.703 -8.086 1 82.06 179 GLU A C 1
ATOM 1447 O O . GLU A 1 179 ? -15.625 -11.766 -8.375 1 82.06 179 GLU A O 1
ATOM 1452 N N . LYS A 1 180 ? -15.992 -13.859 -7.652 1 82.88 180 LYS A N 1
ATOM 1453 C CA . LYS A 1 180 ? -14.617 -14.273 -7.898 1 82.88 180 LYS A CA 1
ATOM 1454 C C . LYS A 1 180 ? -14.383 -14.555 -9.383 1 82.88 180 LYS A C 1
ATOM 1456 O O . LYS A 1 180 ? -15.039 -15.414 -9.969 1 82.88 180 LYS A O 1
ATOM 1461 N N . MET A 1 181 ? -13.555 -13.781 -9.906 1 82.38 181 MET A N 1
ATOM 1462 C CA . MET A 1 181 ? -13.203 -13.938 -11.312 1 82.38 181 MET A CA 1
ATOM 1463 C C . MET A 1 181 ? -11.695 -14.086 -11.484 1 82.38 181 MET A C 1
ATOM 1465 O O . MET A 1 181 ? -10.922 -13.508 -10.719 1 82.38 181 MET A O 1
ATOM 1469 N N . TYR A 1 182 ? -11.383 -14.961 -12.43 1 88.06 182 TYR A N 1
ATOM 1470 C CA . TYR A 1 182 ? -9.969 -15.055 -12.742 1 88.06 182 TYR A CA 1
ATOM 1471 C C . TYR A 1 182 ? -9.734 -14.984 -14.25 1 88.06 182 TYR A C 1
ATOM 1473 O O . TYR A 1 182 ? -10.633 -15.289 -15.039 1 88.06 182 TYR A O 1
ATOM 1481 N N . SER A 1 183 ? -8.539 -14.531 -14.617 1 88.75 183 SER A N 1
ATOM 1482 C CA . SER A 1 183 ? -8.125 -14.445 -16.016 1 88.75 183 SER A CA 1
ATOM 1483 C C . SER A 1 183 ? -6.652 -14.805 -16.172 1 88.75 183 SER A C 1
ATOM 1485 O O . SER A 1 183 ? -5.82 -14.43 -15.344 1 88.75 183 SER A O 1
ATOM 1487 N N . LEU A 1 184 ? -6.406 -15.562 -17.203 1 89.31 184 LEU A N 1
ATOM 1488 C CA . LEU A 1 184 ? -5.031 -15.828 -17.609 1 89.31 184 LEU A CA 1
ATOM 1489 C C . LEU A 1 184 ? -4.539 -14.75 -18.578 1 89.31 184 LEU A C 1
ATOM 1491 O O . LEU A 1 184 ? -5.273 -14.336 -19.484 1 89.31 184 LEU A O 1
ATOM 1495 N N . TYR A 1 185 ? -3.285 -14.383 -18.344 1 89.88 185 TYR A N 1
ATOM 1496 C CA . TYR A 1 185 ? -2.711 -13.422 -19.266 1 89.88 185 TYR A CA 1
ATOM 1497 C C . TYR A 1 185 ? -2.744 -13.961 -20.703 1 89.88 185 TYR A C 1
ATOM 1499 O O . TYR A 1 185 ? -2.334 -15.102 -20.953 1 89.88 185 TYR A O 1
ATOM 1507 N N . ASP A 1 186 ? -3.238 -13.156 -21.578 1 86.81 186 ASP A N 1
ATOM 1508 C CA . ASP A 1 186 ? -3.453 -13.633 -22.938 1 86.81 186 ASP A CA 1
ATOM 1509 C C . ASP A 1 186 ? -2.596 -12.852 -23.938 1 86.81 186 ASP A C 1
ATOM 1511 O O . ASP A 1 186 ? -2.848 -12.883 -25.141 1 86.81 186 ASP A O 1
ATOM 1515 N N . GLY A 1 187 ? -1.56 -12.18 -23.5 1 83.31 187 GLY A N 1
ATOM 1516 C CA . GLY A 1 187 ? -0.673 -11.445 -24.391 1 83.31 187 GLY A CA 1
ATOM 1517 C C . GLY A 1 187 ? -1.073 -9.992 -24.578 1 83.31 187 GLY A C 1
ATOM 1518 O O . GLY A 1 187 ? -0.389 -9.234 -25.266 1 83.31 187 GLY A O 1
ATOM 1519 N N . LYS A 1 188 ? -2.15 -9.531 -24.141 1 70.56 188 LYS A N 1
ATOM 1520 C CA . LYS A 1 188 ? -2.586 -8.148 -24.281 1 70.56 188 LYS A CA 1
ATOM 1521 C C . LYS A 1 188 ? -2.801 -7.496 -22.922 1 70.56 188 LYS A C 1
ATOM 1523 O O . LYS A 1 188 ? -3.15 -8.172 -21.953 1 70.56 188 LYS A O 1
ATOM 1528 N N . MET B 1 1 ? 3.201 -23.328 14.273 1 22.33 1 MET B N 1
ATOM 1529 C CA . MET B 1 1 ? 2.814 -22.234 13.383 1 22.33 1 MET B CA 1
ATOM 1530 C C . MET B 1 1 ? 3.934 -21.922 12.398 1 22.33 1 MET B C 1
ATOM 1532 O O . MET B 1 1 ? 5.008 -21.469 12.797 1 22.33 1 MET B O 1
ATOM 1536 N N . ASP B 1 2 ? 4.07 -22.734 11.445 1 23.02 2 ASP B N 1
ATOM 1537 C CA . ASP B 1 2 ? 5.238 -22.875 10.586 1 23.02 2 ASP B CA 1
ATOM 1538 C C . ASP B 1 2 ? 5.477 -21.625 9.758 1 23.02 2 ASP B C 1
ATOM 1540 O O . ASP B 1 2 ? 4.625 -21.234 8.953 1 23.02 2 ASP B O 1
ATOM 1544 N N . ARG B 1 3 ? 6.215 -20.703 10.414 1 27.55 3 ARG B N 1
ATOM 1545 C CA . ARG B 1 3 ? 6.75 -19.516 9.758 1 27.55 3 ARG B CA 1
ATOM 1546 C C . ARG B 1 3 ? 7.289 -19.844 8.367 1 27.55 3 ARG B C 1
ATOM 1548 O O . ARG B 1 3 ? 8.055 -20.797 8.203 1 27.55 3 ARG B O 1
ATOM 1555 N N . VAL B 1 4 ? 6.566 -19.812 7.473 1 29.25 4 VAL B N 1
ATOM 1556 C CA . VAL B 1 4 ? 7.051 -20.031 6.113 1 29.25 4 VAL B CA 1
ATOM 1557 C C . VAL B 1 4 ? 8.367 -19.281 5.906 1 29.25 4 VAL B C 1
ATOM 1559 O O . VAL B 1 4 ? 8.414 -18.062 5.98 1 29.25 4 VAL B O 1
ATOM 1562 N N . TYR B 1 5 ? 9.5 -19.875 6.426 1 29.47 5 TYR B N 1
ATOM 1563 C CA . TYR B 1 5 ? 10.867 -19.391 6.25 1 29.47 5 TYR B CA 1
ATOM 1564 C C . TYR B 1 5 ? 11.219 -19.281 4.77 1 29.47 5 TYR B C 1
ATOM 1566 O O . TYR B 1 5 ? 11.203 -20.266 4.043 1 29.47 5 TYR B O 1
ATOM 1574 N N . LEU B 1 6 ? 10.703 -18.266 4.133 1 35.78 6 LEU B N 1
ATOM 1575 C CA . LEU B 1 6 ? 11.383 -18 2.867 1 35.78 6 LEU B CA 1
ATOM 1576 C C . LEU B 1 6 ? 12.883 -18.234 2.994 1 35.78 6 LEU B C 1
ATOM 1578 O O . LEU B 1 6 ? 13.438 -18.141 4.09 1 35.78 6 LEU B O 1
ATOM 1582 N N . HIS B 1 7 ? 13.438 -18.922 2.104 1 34.06 7 HIS B N 1
ATOM 1583 C CA . HIS B 1 7 ? 14.867 -19.188 2.1 1 34.06 7 HIS B CA 1
ATOM 1584 C C . HIS B 1 7 ? 15.648 -18.031 2.719 1 34.06 7 HIS B C 1
ATOM 1586 O O . HIS B 1 7 ? 15.406 -16.875 2.396 1 34.06 7 HIS B O 1
ATOM 1592 N N . PRO B 1 8 ? 16.281 -18.375 3.871 1 33.72 8 PRO B N 1
ATOM 1593 C CA . PRO B 1 8 ? 17.047 -17.406 4.668 1 33.72 8 PRO B CA 1
ATOM 1594 C C . PRO B 1 8 ? 18.031 -16.594 3.832 1 33.72 8 PRO B C 1
ATOM 1596 O O . PRO B 1 8 ? 18.812 -17.156 3.07 1 33.72 8 PRO B O 1
ATOM 1599 N N . ILE B 1 9 ? 17.688 -15.664 3.107 1 34.41 9 ILE B N 1
ATOM 1600 C CA . ILE B 1 9 ? 18.734 -14.773 2.621 1 34.41 9 ILE B CA 1
ATOM 1601 C C . ILE B 1 9 ? 19.688 -14.445 3.758 1 34.41 9 ILE B C 1
ATOM 1603 O O . ILE B 1 9 ? 19.281 -13.922 4.797 1 34.41 9 ILE B O 1
ATOM 1607 N N . GLU B 1 10 ? 20.703 -15.242 3.832 1 36.34 10 GLU B N 1
ATOM 1608 C CA . GLU B 1 10 ? 21.766 -15.031 4.801 1 36.34 10 GLU B CA 1
ATOM 1609 C C . GLU B 1 10 ? 22.188 -13.562 4.836 1 36.34 10 GLU B C 1
ATOM 1611 O O . GLU B 1 10 ? 22.875 -13.086 3.93 1 36.34 10 GLU B O 1
ATOM 1616 N N . LEU B 1 11 ? 21.453 -12.734 5.301 1 39.19 11 LEU B N 1
ATOM 1617 C CA . LEU B 1 11 ? 21.953 -11.375 5.469 1 39.19 11 LEU B CA 1
ATOM 1618 C C . LEU B 1 11 ? 22.953 -11.297 6.625 1 39.19 11 LEU B C 1
ATOM 1620 O O . LEU B 1 11 ? 22.688 -11.836 7.703 1 39.19 11 LEU B O 1
ATOM 1624 N N . ILE B 1 12 ? 24.156 -11.297 6.34 1 37.41 12 ILE B N 1
ATOM 1625 C CA . ILE B 1 12 ? 25.266 -11.086 7.273 1 37.41 12 ILE B CA 1
ATOM 1626 C C . ILE B 1 12 ? 25.031 -9.82 8.078 1 37.41 12 ILE B C 1
ATOM 1628 O O . ILE B 1 12 ? 24.891 -8.727 7.516 1 37.41 12 ILE B O 1
ATOM 1632 N N . GLY B 1 13 ? 24.562 -9.922 9.281 1 45.38 13 GLY B N 1
ATOM 1633 C CA . GLY B 1 13 ? 24.062 -8.984 10.281 1 45.38 13 GLY B CA 1
ATOM 1634 C C . GLY B 1 13 ? 25.156 -8.172 10.938 1 45.38 13 GLY B C 1
ATOM 1635 O O . GLY B 1 13 ? 25.797 -8.625 11.883 1 45.38 13 GLY B O 1
ATOM 1636 N N . ASP B 1 14 ? 25.922 -7.445 10.219 1 52.97 14 ASP B N 1
ATOM 1637 C CA . ASP B 1 14 ? 26.688 -6.449 10.969 1 52.97 14 ASP B CA 1
ATOM 1638 C C . ASP B 1 14 ? 25.797 -5.273 11.375 1 52.97 14 ASP B C 1
ATOM 1640 O O . ASP B 1 14 ? 24.703 -5.105 10.844 1 52.97 14 ASP B O 1
ATOM 1644 N N . GLU B 1 15 ? 26.266 -4.645 12.508 1 52.53 15 GLU B N 1
ATOM 1645 C CA . GLU B 1 15 ? 25.625 -3.439 13.039 1 52.53 15 GLU B CA 1
ATOM 1646 C C . GLU B 1 15 ? 25.078 -2.566 11.914 1 52.53 15 GLU B C 1
ATOM 1648 O O . GLU B 1 15 ? 23.969 -2.043 12.016 1 52.53 15 GLU B O 1
ATOM 1653 N N . VAL B 1 16 ? 25.953 -2.398 10.93 1 57.94 16 VAL B N 1
ATOM 1654 C CA . VAL B 1 16 ? 25.594 -1.652 9.727 1 57.94 16 VAL B CA 1
ATOM 1655 C C . VAL B 1 16 ? 24.359 -2.283 9.086 1 57.94 16 VAL B C 1
ATOM 1657 O O . VAL B 1 16 ? 23.484 -1.576 8.57 1 57.94 16 VAL B O 1
ATOM 1660 N N . GLU B 1 17 ? 24.125 -3.414 9.516 1 69.38 17 GLU B N 1
ATOM 1661 C CA . GLU B 1 17 ? 23.031 -4.156 8.891 1 69.38 17 GLU B CA 1
ATOM 1662 C C . GLU B 1 17 ? 21.719 -3.932 9.633 1 69.38 17 GLU B C 1
ATOM 1664 O O . GLU B 1 17 ? 20.656 -3.801 9.008 1 69.38 17 GLU B O 1
ATOM 1669 N N . ALA B 1 18 ? 21.984 -3.592 10.906 1 74.12 18 ALA B N 1
ATOM 1670 C CA . ALA B 1 18 ? 20.766 -3.387 11.703 1 74.12 18 ALA B CA 1
ATOM 1671 C C . ALA B 1 18 ? 20.109 -2.055 11.359 1 74.12 18 ALA B C 1
ATOM 1673 O O . ALA B 1 18 ? 18.891 -1.974 11.258 1 74.12 18 ALA B O 1
ATOM 1674 N N . ASP B 1 19 ? 20.969 -1.075 11.203 1 81.38 19 ASP B N 1
ATOM 1675 C CA . ASP B 1 19 ? 20.438 0.249 10.875 1 81.38 19 ASP B CA 1
ATOM 1676 C C . ASP B 1 19 ? 19.781 0.257 9.508 1 81.38 19 ASP B C 1
ATOM 1678 O O . ASP B 1 19 ? 18.766 0.937 9.305 1 81.38 19 ASP B O 1
ATOM 1682 N N . ARG B 1 20 ? 20.281 -0.49 8.695 1 84.44 20 ARG B N 1
ATOM 1683 C CA . ARG B 1 20 ? 19.688 -0.567 7.363 1 84.44 20 ARG B CA 1
ATOM 1684 C C . ARG B 1 20 ? 18.328 -1.233 7.398 1 84.44 20 ARG B C 1
ATOM 1686 O O . ARG B 1 20 ? 17.375 -0.753 6.773 1 84.44 20 ARG B O 1
ATOM 1693 N N . TRP B 1 21 ? 18.188 -2.234 8.211 1 85.62 21 TRP B N 1
ATOM 1694 C CA . TRP B 1 21 ? 16.922 -2.939 8.32 1 85.62 21 TRP B CA 1
ATOM 1695 C C . TRP B 1 21 ? 15.867 -2.062 8.992 1 85.62 21 TRP B C 1
ATOM 1697 O O . TRP B 1 21 ? 14.703 -2.076 8.602 1 85.62 21 TRP B O 1
ATOM 1707 N N . LYS B 1 22 ? 16.312 -1.308 9.93 1 85.38 22 LYS B N 1
ATOM 1708 C CA . LYS B 1 22 ? 15.391 -0.373 10.578 1 85.38 22 LYS B CA 1
ATOM 1709 C C . LYS B 1 22 ? 14.875 0.666 9.594 1 85.38 22 LYS B C 1
ATOM 1711 O O . LYS B 1 22 ? 13.672 0.958 9.562 1 85.38 22 LYS B O 1
ATOM 1716 N N . TYR B 1 23 ? 15.758 1.197 8.844 1 88.75 23 TYR B N 1
ATOM 1717 C CA . TYR B 1 23 ? 15.359 2.166 7.828 1 88.75 23 TYR B CA 1
ATOM 1718 C C . TYR B 1 23 ? 14.352 1.556 6.855 1 88.75 23 TYR B C 1
ATOM 1720 O O . TYR B 1 23 ? 13.32 2.16 6.559 1 88.75 23 TYR B O 1
ATOM 1728 N N . LEU B 1 24 ? 14.609 0.343 6.473 1 88.94 24 LEU B N 1
ATOM 1729 C CA . LEU B 1 24 ? 13.742 -0.332 5.508 1 88.94 24 LEU B CA 1
ATOM 1730 C C . LEU B 1 24 ? 12.391 -0.666 6.125 1 88.94 24 LEU B C 1
ATOM 1732 O O . LEU B 1 24 ? 11.375 -0.699 5.426 1 88.94 24 LEU B O 1
ATOM 1736 N N . ALA B 1 25 ? 12.398 -0.808 7.406 1 89.56 25 ALA B N 1
ATOM 1737 C CA . ALA B 1 25 ? 11.172 -1.153 8.117 1 89.56 25 ALA B CA 1
ATOM 1738 C C . ALA B 1 25 ? 10.281 0.072 8.297 1 89.56 25 ALA B C 1
ATOM 1740 O O . ALA B 1 25 ? 9.055 -0.055 8.414 1 89.56 25 ALA B O 1
ATOM 1741 N N . LEU B 1 26 ? 10.93 1.241 8.219 1 91.81 26 LEU B N 1
ATOM 1742 C CA . LEU B 1 26 ? 10.172 2.416 8.641 1 91.81 26 LEU B CA 1
ATOM 1743 C C . LEU B 1 26 ? 10.055 3.418 7.496 1 91.81 26 LEU B C 1
ATOM 1745 O O . LEU B 1 26 ? 9.477 4.496 7.668 1 91.81 26 LEU B O 1
ATOM 1749 N N . HIS B 1 27 ? 10.555 3.047 6.305 1 92.94 27 HIS B N 1
ATOM 1750 C CA . HIS B 1 27 ? 10.484 3.918 5.137 1 92.94 27 HIS B CA 1
ATOM 1751 C C . HIS B 1 27 ? 9.961 3.164 3.92 1 92.94 27 HIS B C 1
ATOM 1753 O O . HIS B 1 27 ? 10.164 1.952 3.801 1 92.94 27 HIS B O 1
ATOM 1759 N N . HIS B 1 28 ? 9.328 3.938 3.162 1 91.94 28 HIS B N 1
ATOM 1760 C CA . HIS B 1 28 ? 8.852 3.363 1.909 1 91.94 28 HIS B CA 1
ATOM 1761 C C . HIS B 1 28 ? 9.984 3.23 0.897 1 91.94 28 HIS B C 1
ATOM 1763 O O . HIS B 1 28 ? 10.688 4.203 0.61 1 91.94 28 HIS B O 1
ATOM 1769 N N . GLU B 1 29 ? 10.141 2.121 0.376 1 86.94 29 GLU B N 1
ATOM 1770 C CA . GLU B 1 29 ? 11.32 1.807 -0.425 1 86.94 29 GLU B CA 1
ATOM 1771 C C . GLU B 1 29 ? 11.398 2.697 -1.662 1 86.94 29 GLU B C 1
ATOM 1773 O O . GLU B 1 29 ? 12.484 3.15 -2.037 1 86.94 29 GLU B O 1
ATOM 1778 N N . LEU B 1 30 ? 10.32 2.959 -2.301 1 89.5 30 LEU B N 1
ATOM 1779 C CA . LEU B 1 30 ? 10.32 3.703 -3.557 1 89.5 30 LEU B CA 1
ATOM 1780 C C . LEU B 1 30 ? 10.477 5.199 -3.303 1 89.5 30 LEU B C 1
ATOM 1782 O O . LEU B 1 30 ? 11.336 5.848 -3.908 1 89.5 30 LEU B O 1
ATOM 1786 N N . THR B 1 31 ? 9.695 5.738 -2.383 1 95.31 31 THR B N 1
ATOM 1787 C CA . THR B 1 31 ? 9.641 7.18 -2.172 1 95.31 31 THR B CA 1
ATOM 1788 C C . THR B 1 31 ? 10.664 7.609 -1.122 1 95.31 31 THR B C 1
ATOM 1790 O O . THR B 1 31 ? 10.984 8.797 -1.008 1 95.31 31 THR B O 1
ATOM 1793 N N . GLU B 1 32 ? 11.055 6.723 -0.29 1 93.44 32 GLU B N 1
ATOM 1794 C CA . GLU B 1 32 ? 12 6.934 0.8 1 93.44 32 GLU B CA 1
ATOM 1795 C C . GLU B 1 32 ? 11.398 7.805 1.897 1 93.44 32 GLU B C 1
ATOM 1797 O O . GLU B 1 32 ? 12.094 8.211 2.83 1 93.44 32 GLU B O 1
ATOM 1802 N N . LEU B 1 33 ? 10.164 8.125 1.745 1 95.75 33 LEU B N 1
ATOM 1803 C CA . LEU B 1 33 ? 9.453 8.766 2.842 1 95.75 33 LEU B CA 1
ATOM 1804 C C . LEU B 1 33 ? 9.211 7.781 3.982 1 95.75 33 LEU B C 1
ATOM 1806 O O . LEU B 1 33 ? 9.141 6.57 3.76 1 95.75 33 LEU B O 1
ATOM 1810 N N . PRO B 1 34 ? 9.172 8.367 5.238 1 94.44 34 PRO B N 1
ATOM 1811 C CA . PRO B 1 34 ? 8.656 7.488 6.285 1 94.44 34 PRO B CA 1
ATOM 1812 C C . PRO B 1 34 ? 7.32 6.844 5.914 1 94.44 34 PRO B C 1
ATOM 1814 O O . PRO B 1 34 ? 6.484 7.477 5.262 1 94.44 34 PRO B O 1
ATOM 1817 N N . ASN B 1 35 ? 7.172 5.582 6.367 1 93.06 35 ASN B N 1
ATOM 1818 C CA . ASN B 1 35 ? 6.004 4.828 5.926 1 93.06 35 ASN B CA 1
ATOM 1819 C C . ASN B 1 35 ? 4.875 4.895 6.953 1 93.06 35 ASN B C 1
ATOM 1821 O O . ASN B 1 35 ? 4.953 5.66 7.918 1 93.06 35 ASN B O 1
ATOM 1825 N N . ARG B 1 36 ? 3.799 4.211 6.688 1 91.62 36 ARG B N 1
ATOM 1826 C CA . ARG B 1 36 ? 2.609 4.18 7.535 1 91.62 36 ARG B CA 1
ATOM 1827 C C . ARG B 1 36 ? 2.965 3.795 8.969 1 91.62 36 ARG B C 1
ATOM 1829 O O . ARG B 1 36 ? 2.43 4.367 9.922 1 91.62 36 ARG B O 1
ATOM 1836 N N . GLN B 1 37 ? 3.844 2.826 9.086 1 88.25 37 GLN B N 1
ATOM 1837 C CA . GLN B 1 37 ? 4.273 2.404 10.414 1 88.25 37 GLN B CA 1
ATOM 1838 C C . GLN B 1 37 ? 4.922 3.559 11.172 1 88.25 37 GLN B C 1
ATOM 1840 O O . GLN B 1 37 ? 4.637 3.768 12.352 1 88.25 37 GLN B O 1
ATOM 1845 N N . MET B 1 38 ? 5.785 4.211 10.5 1 91.88 38 MET B N 1
ATOM 1846 C CA . MET B 1 38 ? 6.441 5.352 11.133 1 91.88 38 MET B CA 1
ATOM 1847 C C . MET B 1 38 ? 5.426 6.422 11.508 1 91.88 38 MET B C 1
ATOM 1849 O O . MET B 1 38 ? 5.555 7.07 12.547 1 91.88 38 MET B O 1
ATOM 1853 N N . LEU B 1 39 ? 4.469 6.621 10.695 1 94.44 39 LEU B N 1
ATOM 1854 C CA . LEU B 1 39 ? 3.402 7.566 11.016 1 94.44 39 LEU B CA 1
ATOM 1855 C C . LEU B 1 39 ? 2.756 7.227 12.359 1 94.44 39 LEU B C 1
ATOM 1857 O O . LEU B 1 39 ? 2.664 8.078 13.242 1 94.44 39 LEU B O 1
ATOM 1861 N N . TYR B 1 40 ? 2.377 6.008 12.508 1 90.69 40 TYR B N 1
ATOM 1862 C CA . TYR B 1 40 ? 1.664 5.594 13.711 1 90.69 40 TYR B CA 1
ATOM 1863 C C . TYR B 1 40 ? 2.576 5.648 14.93 1 90.69 40 TYR B C 1
ATOM 1865 O O . TYR B 1 40 ? 2.123 5.941 16.047 1 90.69 40 TYR B O 1
ATOM 1873 N N . MET B 1 41 ? 3.771 5.48 14.688 1 87.12 41 MET B N 1
ATOM 1874 C CA . MET B 1 41 ? 4.734 5.516 15.789 1 87.12 41 MET B CA 1
ATOM 1875 C C . MET B 1 41 ? 5.012 6.949 16.219 1 87.12 41 MET B C 1
ATOM 1877 O O . MET B 1 41 ? 5.363 7.195 17.375 1 87.12 41 MET B O 1
ATOM 1881 N N . SER B 1 42 ? 4.801 7.879 15.375 1 91.25 42 SER B N 1
ATOM 1882 C CA . SER B 1 42 ? 5.297 9.219 15.656 1 91.25 42 SER B CA 1
ATOM 1883 C C . SER B 1 42 ? 4.156 10.188 15.953 1 91.25 42 SER B C 1
ATOM 1885 O O . SER B 1 42 ? 4.352 11.211 16.609 1 91.25 42 SER B O 1
ATOM 1887 N N . ILE B 1 43 ? 3.018 9.883 15.5 1 95.44 43 ILE B N 1
ATOM 1888 C CA . ILE B 1 43 ? 1.944 10.875 15.508 1 95.44 43 ILE B CA 1
ATOM 1889 C C . ILE B 1 43 ? 1.61 11.258 16.953 1 95.44 43 ILE B C 1
ATOM 1891 O O . ILE B 1 43 ? 1.301 12.414 17.234 1 95.44 43 ILE B O 1
ATOM 1895 N N . GLU B 1 44 ? 1.664 10.391 17.844 1 92.69 44 GLU B N 1
ATOM 1896 C CA . GLU B 1 44 ? 1.366 10.695 19.234 1 92.69 44 GLU B CA 1
ATOM 1897 C C . GLU B 1 44 ? 2.355 11.711 19.812 1 92.69 44 GLU B C 1
ATOM 1899 O O . GLU B 1 44 ? 1.979 12.578 20.594 1 92.69 44 GLU B O 1
ATOM 1904 N N . ALA B 1 45 ? 3.551 11.578 19.453 1 93.5 45 ALA B N 1
ATOM 1905 C CA . ALA B 1 45 ? 4.566 12.531 19.906 1 93.5 45 ALA B CA 1
ATOM 1906 C C . ALA B 1 45 ? 4.27 13.938 19.391 1 93.5 45 ALA B C 1
ATOM 1908 O O . ALA B 1 45 ? 4.43 14.914 20.125 1 93.5 45 ALA B O 1
ATOM 1909 N N . TYR B 1 46 ? 3.891 14.047 18.109 1 93.38 46 TYR B N 1
ATOM 1910 C CA . TYR B 1 46 ? 3.52 15.336 17.547 1 93.38 46 TYR B CA 1
ATOM 1911 C C . TYR B 1 46 ? 2.338 15.945 18.297 1 93.38 46 TYR B C 1
ATOM 1913 O O . TYR B 1 46 ? 2.32 17.141 18.578 1 93.38 46 TYR B O 1
ATOM 1921 N N . MET B 1 47 ? 1.424 15.125 18.625 1 96.06 47 MET B N 1
ATOM 1922 C CA . MET B 1 47 ? 0.238 15.578 19.344 1 96.06 47 MET B CA 1
ATOM 1923 C C . MET B 1 47 ? 0.604 16.078 20.75 1 96.06 47 MET B C 1
ATOM 1925 O O . MET B 1 47 ? 0.1 17.109 21.188 1 96.06 47 MET B O 1
ATOM 1929 N N . GLN B 1 48 ? 1.438 15.352 21.375 1 94.44 48 GLN B N 1
ATOM 1930 C CA . GLN B 1 48 ? 1.879 15.75 22.703 1 94.44 48 GLN B CA 1
ATOM 1931 C C . GLN B 1 48 ? 2.609 17.094 22.672 1 94.44 48 GLN B C 1
ATOM 1933 O O . GLN B 1 48 ? 2.381 17.953 23.516 1 94.44 48 GLN B O 1
ATOM 1938 N N . MET B 1 49 ? 3.445 17.234 21.719 1 93.5 49 MET B N 1
ATOM 1939 C CA . MET B 1 49 ? 4.18 18.484 21.562 1 93.5 49 MET B CA 1
ATOM 1940 C C . MET B 1 49 ? 3.225 19.641 21.312 1 93.5 49 MET B C 1
ATOM 1942 O O . MET B 1 49 ? 3.406 20.734 21.859 1 93.5 49 MET B O 1
ATOM 1946 N N . ALA B 1 50 ? 2.279 19.406 20.484 1 94.44 50 ALA B N 1
ATOM 1947 C CA . ALA B 1 50 ? 1.277 20.438 20.203 1 94.44 50 ALA B CA 1
ATOM 1948 C C . ALA B 1 50 ? 0.505 20.797 21.469 1 94.44 50 ALA B C 1
ATOM 1950 O O . ALA B 1 50 ? 0.253 21.984 21.719 1 94.44 50 ALA B O 1
ATOM 1951 N N . GLN B 1 51 ? 0.181 19.828 22.188 1 95.12 51 GLN B N 1
ATOM 1952 C CA . GLN B 1 51 ? -0.535 20.047 23.438 1 95.12 51 GLN B CA 1
ATOM 1953 C C . GLN B 1 51 ? 0.301 20.875 24.406 1 95.12 51 GLN B C 1
ATOM 1955 O O . GLN B 1 51 ? -0.199 21.828 25 1 95.12 51 GLN B O 1
ATOM 1960 N N . GLU B 1 52 ? 1.502 20.516 24.531 1 94.19 52 GLU B N 1
ATOM 1961 C CA . GLU B 1 52 ? 2.404 21.188 25.453 1 94.19 52 GLU B CA 1
ATOM 1962 C C . GLU B 1 52 ? 2.637 22.641 25.031 1 94.19 52 GLU B C 1
ATOM 1964 O O . GLU B 1 52 ? 2.746 23.531 25.891 1 94.19 52 GLU B O 1
ATOM 1969 N N . SER B 1 53 ? 2.754 22.844 23.781 1 93.06 53 SER B N 1
ATOM 1970 C CA . SER B 1 53 ? 3.027 24.188 23.266 1 93.06 53 SER B CA 1
ATOM 1971 C C . SER B 1 53 ? 1.735 24.953 23.047 1 93.06 53 SER B C 1
ATOM 1973 O O . SER B 1 53 ? 1.766 26.094 22.562 1 93.06 53 SER B O 1
ATOM 1975 N N . LYS B 1 54 ? 0.638 24.344 23.312 1 93.69 54 LYS B N 1
ATOM 1976 C CA . LYS B 1 54 ? -0.676 24.969 23.141 1 93.69 54 LYS B CA 1
ATOM 1977 C C . LYS B 1 54 ? -0.882 25.438 21.703 1 93.69 54 LYS B C 1
ATOM 1979 O O . LYS B 1 54 ? -1.29 26.578 21.469 1 93.69 54 LYS B O 1
ATOM 1984 N N . THR B 1 55 ? -0.453 24.625 20.797 1 92.88 55 THR B N 1
ATOM 1985 C CA . THR B 1 55 ? -0.666 24.859 19.375 1 92.88 55 THR B CA 1
ATOM 1986 C C . THR B 1 55 ? -1.546 23.766 18.781 1 92.88 55 THR B C 1
ATOM 1988 O O . THR B 1 55 ? -1.806 22.75 19.422 1 92.88 55 THR B O 1
ATOM 1991 N N . ASN B 1 56 ? -2.072 24.062 17.594 1 94.44 56 ASN B N 1
ATOM 1992 C CA . ASN B 1 56 ? -2.848 23.062 16.859 1 94.44 56 ASN B CA 1
ATOM 1993 C C . ASN B 1 56 ? -1.965 22.234 15.93 1 94.44 56 ASN B C 1
ATOM 1995 O O . ASN B 1 56 ? -0.874 22.672 15.555 1 94.44 56 ASN B O 1
ATOM 1999 N N . LEU B 1 57 ? -2.43 21.094 15.719 1 95.56 57 LEU B N 1
ATOM 2000 C CA . LEU B 1 57 ? -1.81 20.188 14.758 1 95.56 57 LEU B CA 1
ATOM 2001 C C . LEU B 1 57 ? -2.812 19.75 13.695 1 95.56 57 LEU B C 1
ATOM 2003 O O . LEU B 1 57 ? -3.979 19.5 14.008 1 95.56 57 LEU B O 1
ATOM 2007 N N . ALA B 1 58 ? -2.365 19.734 12.453 1 97.5 58 ALA B N 1
ATOM 2008 C CA . ALA B 1 58 ? -3.242 19.234 11.398 1 97.5 58 ALA B CA 1
ATOM 2009 C C . ALA B 1 58 ? -2.738 17.906 10.852 1 97.5 58 ALA B C 1
ATOM 2011 O O . ALA B 1 58 ? -1.531 17.703 10.695 1 97.5 58 ALA B O 1
ATOM 2012 N N . VAL B 1 59 ? -3.668 17.031 10.664 1 97.75 59 VAL B N 1
ATOM 2013 C CA . VAL B 1 59 ? -3.432 15.828 9.883 1 97.75 59 VAL B CA 1
ATOM 2014 C C . VAL B 1 59 ? -4.035 15.977 8.492 1 97.75 59 VAL B C 1
ATOM 2016 O O . VAL B 1 59 ? -5.215 16.312 8.352 1 97.75 59 VAL B O 1
ATOM 2019 N N . VAL B 1 60 ? -3.178 15.734 7.484 1 97.5 60 VAL B N 1
ATOM 2020 C CA . VAL B 1 60 ? -3.594 15.953 6.102 1 97.5 60 VAL B CA 1
ATOM 2021 C C . VAL B 1 60 ? -3.486 14.641 5.324 1 97.5 60 VAL B C 1
ATOM 2023 O O . VAL B 1 60 ? -2.422 14.016 5.289 1 97.5 60 VAL B O 1
ATOM 2026 N N . PHE B 1 61 ? -4.574 14.203 4.75 1 97 61 PHE B N 1
ATOM 2027 C CA . PHE B 1 61 ? -4.609 13.023 3.893 1 97 61 PHE B CA 1
ATOM 2028 C C . PHE B 1 61 ? -4.656 13.422 2.422 1 97 61 PHE B C 1
ATOM 2030 O O . PHE B 1 61 ? -5.516 14.203 2.014 1 97 61 PHE B O 1
ATOM 2037 N N . VAL B 1 62 ? -3.73 12.914 1.632 1 96.62 62 VAL B N 1
ATOM 2038 C CA . VAL B 1 62 ? -3.619 13.281 0.224 1 96.62 62 VAL B CA 1
ATOM 2039 C C . VAL B 1 62 ? -3.746 12.031 -0.648 1 96.62 62 VAL B C 1
ATOM 2041 O O . VAL B 1 62 ? -3.111 11.008 -0.377 1 96.62 62 VAL B O 1
ATOM 2044 N N . ASP B 1 63 ? -4.508 12.055 -1.639 1 95.19 63 ASP B N 1
ATOM 2045 C CA . ASP B 1 63 ? -4.637 11.031 -2.676 1 95.19 63 ASP B CA 1
ATOM 2046 C C . ASP B 1 63 ? -4.367 11.617 -4.059 1 95.19 63 ASP B C 1
ATOM 2048 O O . ASP B 1 63 ? -4.852 12.703 -4.387 1 95.19 63 ASP B O 1
ATOM 2052 N N . LEU B 1 64 ? -3.557 10.93 -4.852 1 95.12 64 LEU B N 1
ATOM 2053 C CA . LEU B 1 64 ? -3.273 11.383 -6.211 1 95.12 64 LEU B CA 1
ATOM 2054 C C . LEU B 1 64 ? -4.406 11.008 -7.156 1 95.12 64 LEU B C 1
ATOM 2056 O O . LEU B 1 64 ? -4.734 9.828 -7.305 1 95.12 64 LEU B O 1
ATOM 2060 N N . ASN B 1 65 ? -4.957 12.047 -7.855 1 92.88 65 ASN B N 1
ATOM 2061 C CA . ASN B 1 65 ? -6.113 11.828 -8.727 1 92.88 65 ASN B CA 1
ATOM 2062 C C . ASN B 1 65 ? -5.746 11 -9.945 1 92.88 65 ASN B C 1
ATOM 2064 O O . ASN B 1 65 ? -4.766 11.297 -10.633 1 92.88 65 ASN B O 1
ATOM 2068 N N . LYS B 1 66 ? -6.531 9.891 -10.211 1 89.12 66 LYS B N 1
ATOM 2069 C CA . LYS B 1 66 ? -6.473 9.055 -11.398 1 89.12 66 LYS B CA 1
ATOM 2070 C C . LYS B 1 66 ? -5.105 8.383 -11.531 1 89.12 66 LYS B C 1
ATOM 2072 O O . LYS B 1 66 ? -4.609 8.188 -12.648 1 89.12 66 LYS B O 1
ATOM 2077 N N . PHE B 1 67 ? -4.512 8.094 -10.461 1 91.25 67 PHE B N 1
ATOM 2078 C CA . PHE B 1 67 ? -3.164 7.535 -10.477 1 91.25 67 PHE B CA 1
ATOM 2079 C C . PHE B 1 67 ? -3.158 6.156 -11.117 1 91.25 67 PHE B C 1
ATOM 2081 O O . PHE B 1 67 ? -2.232 5.812 -11.859 1 91.25 67 PHE B O 1
ATOM 2088 N N . LYS B 1 68 ? -4.137 5.359 -10.828 1 84.88 68 LYS B N 1
ATOM 2089 C CA . LYS B 1 68 ? -4.227 4.047 -11.461 1 84.88 68 LYS B CA 1
ATOM 2090 C C . LYS B 1 68 ? -4.309 4.172 -12.977 1 84.88 68 LYS B C 1
ATOM 2092 O O . LYS B 1 68 ? -3.682 3.398 -13.703 1 84.88 68 LYS B O 1
ATOM 2097 N N . LYS B 1 69 ? -5.082 5.027 -13.414 1 85.94 69 LYS B N 1
ATOM 2098 C CA . LYS B 1 69 ? -5.199 5.254 -14.852 1 85.94 69 LYS B CA 1
ATOM 2099 C C . LYS B 1 69 ? -3.855 5.633 -15.461 1 85.94 69 LYS B C 1
ATOM 2101 O O . LYS B 1 69 ? -3.539 5.227 -16.578 1 85.94 69 LYS B O 1
ATOM 2106 N N . ILE B 1 70 ? -3.158 6.418 -14.766 1 88.81 70 ILE B N 1
ATOM 2107 C CA . ILE B 1 70 ? -1.822 6.801 -15.211 1 88.81 70 ILE B CA 1
ATOM 2108 C C . ILE B 1 70 ? -0.953 5.551 -15.352 1 88.81 70 ILE B C 1
ATOM 2110 O O . ILE B 1 70 ? -0.274 5.375 -16.375 1 88.81 70 ILE B O 1
ATOM 2114 N N . ASN B 1 71 ? -0.991 4.711 -14.375 1 86.19 71 ASN B N 1
ATOM 2115 C CA . ASN B 1 71 ? -0.243 3.459 -14.438 1 86.19 71 ASN B CA 1
ATOM 2116 C C . ASN B 1 71 ? -0.689 2.602 -15.617 1 86.19 71 ASN B C 1
ATOM 2118 O O . ASN B 1 71 ? 0.142 2.012 -16.312 1 86.19 71 ASN B O 1
ATOM 2122 N N . ASP B 1 72 ? -1.972 2.564 -15.789 1 81.06 72 ASP B N 1
ATOM 2123 C CA . ASP B 1 72 ? -2.541 1.742 -16.859 1 81.06 72 ASP B CA 1
ATOM 2124 C C . ASP B 1 72 ? -2.094 2.234 -18.234 1 81.06 72 ASP B C 1
ATOM 2126 O O . ASP B 1 72 ? -1.86 1.434 -19.141 1 81.06 72 ASP B O 1
ATOM 2130 N N . ILE B 1 73 ? -2.023 3.484 -18.359 1 83.88 73 ILE B N 1
ATOM 2131 C CA . ILE B 1 73 ? -1.753 4.094 -19.656 1 83.88 73 ILE B CA 1
ATOM 2132 C C . ILE B 1 73 ? -0.247 4.113 -19.922 1 83.88 73 ILE B C 1
ATOM 2134 O O . ILE B 1 73 ? 0.209 3.762 -21.016 1 83.88 73 ILE B O 1
ATOM 2138 N N . PHE B 1 74 ? 0.522 4.441 -18.906 1 85.31 74 PHE B N 1
ATOM 2139 C CA . PHE B 1 74 ? 1.929 4.734 -19.156 1 85.31 74 PHE B CA 1
ATOM 2140 C C . PHE B 1 74 ? 2.82 3.654 -18.562 1 85.31 74 PHE B C 1
ATOM 2142 O O . PHE B 1 74 ? 4.027 3.625 -18.812 1 85.31 74 PHE B O 1
ATOM 2149 N N . GLY B 1 75 ? 2.207 2.795 -17.828 1 80.88 75 GLY B N 1
ATOM 2150 C CA . GLY B 1 75 ? 2.98 1.759 -17.156 1 80.88 75 GLY B CA 1
ATOM 2151 C C . GLY B 1 75 ? 3.334 2.105 -15.727 1 80.88 75 GLY B C 1
ATOM 2152 O O . GLY B 1 75 ? 3.457 3.281 -15.375 1 80.88 75 GLY B O 1
ATOM 2153 N N . HIS B 1 76 ? 3.631 1.112 -14.906 1 83.25 76 HIS B N 1
ATOM 2154 C CA . HIS B 1 76 ? 3.914 1.285 -13.492 1 83.25 76 HIS B CA 1
ATOM 2155 C C . HIS B 1 76 ? 5.23 2.025 -13.273 1 83.25 76 HIS B C 1
ATOM 2157 O O . HIS B 1 76 ? 5.398 2.73 -12.281 1 83.25 76 HIS B O 1
ATOM 2163 N N . PHE B 1 77 ? 6.074 1.826 -14.18 1 83.38 77 PHE B N 1
ATOM 2164 C CA . PHE B 1 77 ? 7.352 2.516 -14.055 1 83.38 77 PHE B CA 1
ATOM 2165 C C . PHE B 1 77 ? 7.152 4.027 -14.055 1 83.38 77 PHE B C 1
ATOM 2167 O O . PHE B 1 77 ? 7.852 4.75 -13.344 1 83.38 77 PHE B O 1
ATOM 2174 N N . VAL B 1 78 ? 6.25 4.477 -14.852 1 88.25 78 VAL B N 1
ATOM 2175 C CA . VAL B 1 78 ? 5.934 5.898 -14.891 1 88.25 78 VAL B CA 1
ATOM 2176 C C . VAL B 1 78 ? 5.258 6.312 -13.586 1 88.25 78 VAL B C 1
ATOM 2178 O O . VAL B 1 78 ? 5.57 7.367 -13.023 1 88.25 78 VAL B O 1
ATOM 2181 N N . GLY B 1 79 ? 4.359 5.539 -13.109 1 91.62 79 GLY B N 1
ATOM 2182 C CA . GLY B 1 79 ? 3.752 5.785 -11.812 1 91.62 79 GLY B CA 1
ATOM 2183 C C . GLY B 1 79 ? 4.766 5.875 -10.688 1 91.62 79 GLY B C 1
ATOM 2184 O O . GLY B 1 79 ? 4.688 6.773 -9.844 1 91.62 79 GLY B O 1
ATOM 2185 N N . ASP B 1 80 ? 5.691 5.02 -10.766 1 89.62 80 ASP B N 1
ATOM 2186 C CA . ASP B 1 80 ? 6.758 5.023 -9.766 1 89.62 80 ASP B CA 1
ATOM 2187 C C . ASP B 1 80 ? 7.543 6.332 -9.805 1 89.62 80 ASP B C 1
ATOM 2189 O O . ASP B 1 80 ? 7.891 6.887 -8.766 1 89.62 80 ASP B O 1
ATOM 2193 N N . ALA B 1 81 ? 7.863 6.719 -10.977 1 91.69 81 ALA B N 1
ATOM 2194 C CA . ALA B 1 81 ? 8.602 7.969 -11.141 1 91.69 81 ALA B CA 1
ATOM 2195 C C . ALA B 1 81 ? 7.801 9.148 -10.586 1 91.69 81 ALA B C 1
ATOM 2197 O O . ALA B 1 81 ? 8.367 10.047 -9.961 1 91.69 81 ALA B O 1
ATOM 2198 N N . ILE B 1 82 ? 6.562 9.148 -10.82 1 94.19 82 ILE B N 1
ATOM 2199 C CA . ILE B 1 82 ? 5.684 10.211 -10.336 1 94.19 82 ILE B CA 1
ATOM 2200 C C . ILE B 1 82 ? 5.652 10.203 -8.812 1 94.19 82 ILE B C 1
ATOM 2202 O O . ILE B 1 82 ? 5.777 11.25 -8.18 1 94.19 82 ILE B O 1
ATOM 2206 N N . LEU B 1 83 ? 5.516 9.078 -8.234 1 95.56 83 LEU B N 1
ATOM 2207 C CA . LEU B 1 83 ? 5.508 8.961 -6.781 1 95.56 83 LEU B CA 1
ATOM 2208 C C . LEU B 1 83 ? 6.793 9.516 -6.184 1 95.56 83 LEU B C 1
ATOM 2210 O O . LEU B 1 83 ? 6.762 10.219 -5.172 1 95.56 83 LEU B O 1
ATOM 2214 N N . LYS B 1 84 ? 7.895 9.172 -6.793 1 95.12 84 LYS B N 1
ATOM 2215 C CA . LYS B 1 84 ? 9.188 9.672 -6.324 1 95.12 84 LYS B CA 1
ATOM 2216 C C . LYS B 1 84 ? 9.242 11.195 -6.387 1 95.12 84 LYS B C 1
ATOM 2218 O O . LYS B 1 84 ? 9.727 11.844 -5.457 1 95.12 84 LYS B O 1
ATOM 2223 N N . ASP B 1 85 ? 8.766 11.688 -7.484 1 95 85 ASP B N 1
ATOM 2224 C CA . ASP B 1 85 ? 8.766 13.133 -7.672 1 95 85 ASP B CA 1
ATOM 2225 C C . ASP B 1 85 ? 7.863 13.82 -6.648 1 95 85 ASP B C 1
ATOM 2227 O O . ASP B 1 85 ? 8.234 14.844 -6.07 1 95 85 ASP B O 1
ATOM 2231 N N . VAL B 1 86 ? 6.715 13.32 -6.434 1 96.06 86 VAL B N 1
ATOM 2232 C CA . VAL B 1 86 ? 5.797 13.867 -5.434 1 96.06 86 VAL B CA 1
ATOM 2233 C C . VAL B 1 86 ? 6.469 13.852 -4.062 1 96.06 86 VAL B C 1
ATOM 2235 O O . VAL B 1 86 ? 6.43 14.844 -3.334 1 96.06 86 VAL B O 1
ATOM 2238 N N . ALA B 1 87 ? 7.039 12.766 -3.732 1 96.69 87 ALA B N 1
ATOM 2239 C CA . ALA B 1 87 ? 7.703 12.617 -2.439 1 96.69 87 ALA B CA 1
ATOM 2240 C C . ALA B 1 87 ? 8.812 13.648 -2.27 1 96.69 87 ALA B C 1
ATOM 2242 O O . ALA B 1 87 ? 8.945 14.25 -1.204 1 96.69 87 ALA B O 1
ATOM 2243 N N . ALA B 1 88 ? 9.594 13.812 -3.291 1 95.38 88 ALA B N 1
ATOM 2244 C CA . ALA B 1 88 ? 10.68 14.789 -3.256 1 95.38 88 ALA B CA 1
ATOM 2245 C C . ALA B 1 88 ? 10.148 16.188 -3.006 1 95.38 88 ALA B C 1
ATOM 2247 O O . ALA B 1 88 ? 10.719 16.953 -2.217 1 95.38 88 ALA B O 1
ATOM 2248 N N . ARG B 1 89 ? 9.117 16.516 -3.645 1 95.56 89 ARG B N 1
ATOM 2249 C CA . ARG B 1 89 ? 8.516 17.828 -3.48 1 95.56 89 ARG B CA 1
ATOM 2250 C C . ARG B 1 89 ? 7.93 17.984 -2.08 1 95.56 89 ARG B C 1
ATOM 2252 O O . ARG B 1 89 ? 8.078 19.047 -1.461 1 95.56 89 ARG B O 1
ATOM 2259 N N . LEU B 1 90 ? 7.281 16.984 -1.6 1 95.94 90 LEU B N 1
ATOM 2260 C CA . LEU B 1 90 ? 6.711 17.047 -0.26 1 95.94 90 LEU B CA 1
ATOM 2261 C C . LEU B 1 90 ? 7.801 17.203 0.793 1 95.94 90 LEU B C 1
ATOM 2263 O O . LEU B 1 90 ? 7.605 17.891 1.8 1 95.94 90 LEU B O 1
ATOM 2267 N N . LEU B 1 91 ? 8.859 16.578 0.562 1 94.56 91 LEU B N 1
ATOM 2268 C CA . LEU B 1 91 ? 9.969 16.609 1.508 1 94.56 91 LEU B CA 1
ATOM 2269 C C . LEU B 1 91 ? 10.5 18.031 1.671 1 94.56 91 LEU B C 1
ATOM 2271 O O . LEU B 1 91 ? 11 18.391 2.738 1 94.56 91 LEU B O 1
ATOM 2275 N N . THR B 1 92 ? 10.414 18.828 0.643 1 93.12 92 THR B N 1
ATOM 2276 C CA . THR B 1 92 ? 10.906 20.203 0.7 1 93.12 92 THR B CA 1
ATOM 2277 C C . THR B 1 92 ? 10.102 21.031 1.698 1 93.12 92 THR B C 1
ATOM 2279 O O . THR B 1 92 ? 10.523 22.109 2.104 1 93.12 92 THR B O 1
ATOM 2282 N N . LEU B 1 93 ? 8.977 20.531 2.152 1 92.75 93 LEU B N 1
ATOM 2283 C CA . LEU B 1 93 ? 8.109 21.266 3.062 1 92.75 93 LEU B CA 1
ATOM 2284 C C . LEU B 1 93 ? 8.492 21 4.516 1 92.75 93 LEU B C 1
ATOM 2286 O O . LEU B 1 93 ? 7.965 21.641 5.43 1 92.75 93 LEU B O 1
ATOM 2290 N N . SER B 1 94 ? 9.398 20.156 4.723 1 89.81 94 SER B N 1
ATOM 2291 C CA . SER B 1 94 ? 9.734 19.688 6.066 1 89.81 94 SER B CA 1
ATOM 2292 C C . SER B 1 94 ? 10.258 20.828 6.934 1 89.81 94 SER B C 1
ATOM 2294 O O . SER B 1 94 ? 9.992 20.875 8.133 1 89.81 94 SER B O 1
ATOM 2296 N N . ASN B 1 95 ? 10.93 21.688 6.344 1 86.81 95 ASN B N 1
ATOM 2297 C CA . ASN B 1 95 ? 11.5 22.797 7.082 1 86.81 95 ASN B CA 1
ATOM 2298 C C . ASN B 1 95 ? 10.414 23.734 7.602 1 86.81 95 ASN B C 1
ATOM 2300 O O . ASN B 1 95 ? 10.664 24.547 8.492 1 86.81 95 ASN B O 1
ATOM 2304 N N . ASN B 1 96 ? 9.281 23.625 7.098 1 87.62 96 ASN B N 1
ATOM 2305 C CA . ASN B 1 96 ? 8.172 24.484 7.504 1 87.62 96 ASN B CA 1
ATOM 2306 C C . ASN B 1 96 ? 7.219 23.75 8.453 1 87.62 96 ASN B C 1
ATOM 2308 O O . ASN B 1 96 ? 6.062 24.156 8.602 1 87.62 96 ASN B O 1
ATOM 2312 N N . GLY B 1 97 ? 7.707 22.688 9.047 1 90.75 97 GLY B N 1
ATOM 2313 C CA . GLY B 1 97 ? 6.906 21.984 10.031 1 90.75 97 GLY B CA 1
ATOM 2314 C C . GLY B 1 97 ? 5.879 21.062 9.398 1 90.75 97 GLY B C 1
ATOM 2315 O O . GLY B 1 97 ? 4.879 20.703 10.039 1 90.75 97 GLY B O 1
ATOM 2316 N N . ILE B 1 98 ? 6.082 20.766 8.141 1 93.25 98 ILE B N 1
ATOM 2317 C CA . ILE B 1 98 ? 5.207 19.828 7.438 1 93.25 98 ILE B CA 1
ATOM 2318 C C . ILE B 1 98 ? 5.941 18.516 7.211 1 93.25 98 ILE B C 1
ATOM 2320 O O . ILE B 1 98 ? 6.922 18.453 6.469 1 93.25 98 ILE B O 1
ATOM 2324 N N . HIS B 1 99 ? 5.414 17.453 7.855 1 95.5 99 HIS B N 1
ATOM 2325 C CA . HIS B 1 99 ? 6.051 16.141 7.805 1 95.5 99 HIS B CA 1
ATOM 2326 C C . HIS B 1 99 ? 5.23 15.164 6.973 1 95.5 99 HIS B C 1
ATOM 2328 O O . HIS B 1 99 ? 4.09 14.852 7.316 1 95.5 99 HIS B O 1
ATOM 2334 N N . ALA B 1 100 ? 5.906 14.594 5.957 1 97.31 100 ALA B N 1
ATOM 2335 C CA . ALA B 1 100 ? 5.191 13.742 5.008 1 97.31 100 ALA B CA 1
ATOM 2336 C C . ALA B 1 100 ? 5.48 12.266 5.27 1 97.31 100 ALA B C 1
ATOM 2338 O O . ALA B 1 100 ? 6.613 11.898 5.578 1 97.31 100 ALA B O 1
ATOM 2339 N N . PHE B 1 101 ? 4.457 11.438 5.141 1 96.94 101 PHE B N 1
ATOM 2340 C CA . PHE B 1 101 ? 4.5 9.984 5.242 1 96.94 101 PHE B CA 1
ATOM 2341 C C . PHE B 1 101 ? 3.844 9.336 4.031 1 96.94 101 PHE B C 1
ATOM 2343 O O . PHE B 1 101 ? 2.797 9.797 3.566 1 96.94 101 PHE B O 1
ATOM 2350 N N . HIS B 1 102 ? 4.5 8.336 3.453 1 96.5 102 HIS B N 1
ATOM 2351 C CA . HIS B 1 102 ? 3.838 7.531 2.438 1 96.5 102 HIS B CA 1
ATOM 2352 C C . HIS B 1 102 ? 2.895 6.512 3.07 1 96.5 102 HIS B C 1
ATOM 2354 O O . HIS B 1 102 ? 3.342 5.578 3.742 1 96.5 102 HIS B O 1
ATOM 2360 N N . PHE B 1 103 ? 1.635 6.668 2.848 1 93.44 103 PHE B N 1
ATOM 2361 C CA . PHE B 1 103 ? 0.637 5.871 3.553 1 93.44 103 PHE B CA 1
ATOM 2362 C C . PHE B 1 103 ? 0.354 4.574 2.805 1 93.44 103 PHE B C 1
ATOM 2364 O O . PHE B 1 103 ? 0.367 3.494 3.4 1 93.44 103 PHE B O 1
ATOM 2371 N N . SER B 1 104 ? 0.005 4.629 1.49 1 87.38 104 SER B N 1
ATOM 2372 C CA . SER B 1 104 ? -0.219 3.445 0.667 1 87.38 104 SER B CA 1
ATOM 2373 C C . SER B 1 104 ? -0.43 3.822 -0.796 1 87.38 104 SER B C 1
ATOM 2375 O O . SER B 1 104 ? -1.196 4.738 -1.104 1 87.38 104 SER B O 1
ATOM 2377 N N . GLY B 1 105 ? 0.167 3.029 -1.669 1 89.25 105 GLY B N 1
ATOM 2378 C CA . GLY B 1 105 ? -0.062 3.238 -3.09 1 89.25 105 GLY B CA 1
ATOM 2379 C C . GLY B 1 105 ? 0.157 4.672 -3.525 1 89.25 105 GLY B C 1
ATOM 2380 O O . GLY B 1 105 ? 1.298 5.129 -3.637 1 89.25 105 GLY B O 1
ATOM 2381 N N . ASP B 1 106 ? -0.965 5.363 -3.715 1 93.19 106 ASP B N 1
ATOM 2382 C CA . ASP B 1 106 ? -0.949 6.75 -4.168 1 93.19 106 ASP B CA 1
ATOM 2383 C C . ASP B 1 106 ? -1.383 7.699 -3.055 1 93.19 106 ASP B C 1
ATOM 2385 O O . ASP B 1 106 ? -1.792 8.828 -3.318 1 93.19 106 ASP B O 1
ATOM 2389 N N . GLU B 1 107 ? -1.292 7.227 -1.838 1 94.81 107 GLU B N 1
ATOM 2390 C CA . GLU B 1 107 ? -1.781 8 -0.702 1 94.81 107 GLU B CA 1
ATOM 2391 C C . GLU B 1 107 ? -0.632 8.453 0.195 1 94.81 107 GLU B C 1
ATOM 2393 O O . GLU B 1 107 ? 0.326 7.707 0.407 1 94.81 107 GLU B O 1
ATOM 2398 N N . PHE B 1 108 ? -0.748 9.719 0.649 1 97.19 108 PHE B N 1
ATOM 2399 C CA . PHE B 1 108 ? 0.192 10.328 1.587 1 97.19 108 PHE B CA 1
ATOM 2400 C C . PHE B 1 108 ? -0.545 10.93 2.775 1 97.19 108 PHE B C 1
ATOM 2402 O O . PHE B 1 108 ? -1.695 11.352 2.65 1 97.19 108 PHE B O 1
ATOM 2409 N N . VAL B 1 109 ? 0.148 10.945 3.891 1 97.75 109 VAL B N 1
ATOM 2410 C CA . VAL B 1 109 ? -0.35 11.648 5.066 1 97.75 109 VAL B CA 1
ATOM 2411 C C . VAL B 1 109 ? 0.703 12.633 5.562 1 97.75 109 VAL B C 1
ATOM 2413 O O . VAL B 1 109 ? 1.895 12.32 5.59 1 97.75 109 VAL B O 1
ATOM 2416 N N . LEU B 1 110 ? 0.256 13.773 5.875 1 97.44 110 LEU B N 1
ATOM 2417 C CA . LEU B 1 110 ? 1.162 14.781 6.414 1 97.44 110 LEU B CA 1
ATOM 2418 C C . LEU B 1 110 ? 0.727 15.211 7.812 1 97.44 110 LEU B C 1
ATOM 2420 O O . LEU B 1 110 ? -0.47 15.281 8.102 1 97.44 110 LEU B O 1
ATOM 2424 N N . ILE B 1 111 ? 1.689 15.516 8.609 1 97.19 111 ILE B N 1
ATOM 2425 C CA . ILE B 1 111 ? 1.487 16.188 9.891 1 97.19 111 ILE B CA 1
ATOM 2426 C C . ILE B 1 111 ? 2.012 17.625 9.805 1 97.19 111 ILE B C 1
ATOM 2428 O O . ILE B 1 111 ? 3.184 17.844 9.5 1 97.19 111 ILE B O 1
ATOM 2432 N N . ILE B 1 112 ? 1.141 18.531 10.039 1 96.12 112 ILE B N 1
ATOM 2433 C CA . ILE B 1 112 ? 1.514 19.938 10.008 1 96.12 112 ILE B CA 1
ATOM 2434 C C . ILE B 1 112 ? 1.533 20.484 11.438 1 96.12 112 ILE B C 1
ATOM 2436 O O . ILE B 1 112 ? 0.498 20.547 12.102 1 96.12 112 ILE B O 1
ATOM 2440 N N . GLU B 1 113 ? 2.639 20.906 11.773 1 93 113 GLU B N 1
ATOM 2441 C CA . GLU B 1 113 ? 2.783 21.531 13.086 1 93 113 GLU B CA 1
ATOM 2442 C C . GLU B 1 113 ? 2.295 22.969 13.055 1 93 113 GLU B C 1
ATOM 2444 O O . GLU B 1 113 ? 2.234 23.594 11.992 1 93 113 GLU B O 1
ATOM 2449 N N . GLN B 1 114 ? 1.942 23.484 14.211 1 88.12 114 GLN B N 1
ATOM 2450 C CA . GLN B 1 114 ? 1.531 24.875 14.367 1 88.12 114 GLN B CA 1
ATOM 2451 C C . GLN B 1 114 ? 0.49 25.266 13.32 1 88.12 114 GLN B C 1
ATOM 2453 O O . GLN B 1 114 ? 0.665 26.25 12.602 1 88.12 114 GLN B O 1
ATOM 2458 N N . ALA B 1 115 ? -0.538 24.562 13.344 1 82.44 115 ALA B N 1
ATOM 2459 C CA . ALA B 1 115 ? -1.576 24.703 12.328 1 82.44 115 ALA B CA 1
ATOM 2460 C C . ALA B 1 115 ? -2.426 25.953 12.586 1 82.44 115 ALA B C 1
ATOM 2462 O O . ALA B 1 115 ? -3.539 26.062 12.062 1 82.44 115 ALA B O 1
ATOM 2463 N N . ASP B 1 116 ? -1.846 26.797 13.336 1 80.19 116 ASP B N 1
ATOM 2464 C CA . ASP B 1 116 ? -2.484 28.094 13.508 1 80.19 116 ASP B CA 1
ATOM 2465 C C . ASP B 1 116 ? -2.461 28.891 12.203 1 80.19 116 ASP B C 1
ATOM 2467 O O . ASP B 1 116 ? -3.328 29.734 11.969 1 80.19 116 ASP B O 1
ATOM 2471 N N . TYR B 1 117 ? -1.549 28.656 11.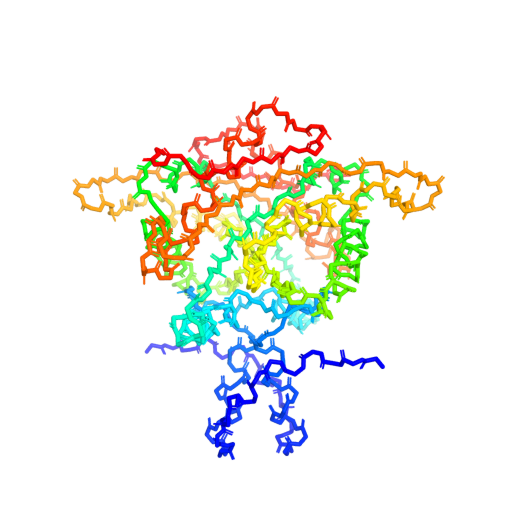352 1 81.94 117 TYR B N 1
ATOM 2472 C CA . TYR B 1 117 ? -1.438 29.219 10.016 1 81.94 117 TYR B CA 1
ATOM 2473 C C . TYR B 1 117 ? -1.752 28.172 8.945 1 81.94 117 TYR B C 1
ATOM 2475 O O . TYR B 1 117 ? -1.015 28.031 7.969 1 81.94 117 TYR B O 1
ATOM 2483 N N . LEU B 1 118 ? -2.854 27.484 9.156 1 88.19 118 LEU B N 1
ATOM 2484 C CA . LEU B 1 118 ? -3.189 26.312 8.359 1 88.19 118 LEU B CA 1
ATOM 2485 C C . LEU B 1 118 ? -3.355 26.688 6.887 1 88.19 118 LEU B C 1
ATOM 2487 O O . LEU B 1 118 ? -2.896 25.969 6.004 1 88.19 118 LEU B O 1
ATOM 2491 N N . ASP B 1 119 ? -3.957 27.844 6.633 1 89.19 119 ASP B N 1
ATOM 2492 C CA . ASP B 1 119 ? -4.242 28.266 5.266 1 89.19 119 ASP B CA 1
ATOM 2493 C C . ASP B 1 119 ? -2.959 28.391 4.449 1 89.19 119 ASP B C 1
ATOM 2495 O O . ASP B 1 119 ? -2.889 27.906 3.312 1 89.19 119 ASP B O 1
ATOM 2499 N N . GLU B 1 120 ? -2.01 29.047 5.043 1 89.94 120 GLU B N 1
ATOM 2500 C CA . GLU B 1 120 ? -0.737 29.234 4.352 1 89.94 120 GLU B CA 1
ATOM 2501 C C . GLU B 1 120 ? -0.039 27.891 4.117 1 89.94 120 GLU B C 1
ATOM 2503 O O . GLU B 1 120 ? 0.542 27.672 3.053 1 89.94 120 GLU B O 1
ATOM 2508 N N . LYS B 1 121 ? -0.07 27.047 5.074 1 91.19 121 LYS B N 1
ATOM 2509 C CA . LYS B 1 121 ? 0.583 25.734 4.977 1 91.19 121 LYS B CA 1
ATOM 2510 C C . LYS B 1 121 ? -0.098 24.859 3.932 1 91.19 121 LYS B C 1
ATOM 2512 O O . LYS B 1 121 ? 0.572 24.156 3.168 1 91.19 121 LYS B O 1
ATOM 2517 N N . ILE B 1 122 ? -1.38 24.906 3.885 1 91 122 ILE B N 1
ATOM 2518 C CA . ILE B 1 122 ? -2.135 24.141 2.908 1 91 122 ILE B CA 1
ATOM 2519 C C . ILE B 1 122 ? -1.848 24.656 1.501 1 91 122 ILE B C 1
ATOM 2521 O O . ILE B 1 122 ? -1.755 23.875 0.551 1 91 122 ILE B O 1
ATOM 2525 N N . LYS B 1 123 ? -1.774 25.953 1.411 1 90.75 123 LYS B N 1
ATOM 2526 C CA . LYS B 1 123 ? -1.415 26.547 0.124 1 90.75 123 LYS B CA 1
ATOM 2527 C C . LYS B 1 123 ? -0.067 26.031 -0.363 1 90.75 123 LYS B C 1
ATOM 2529 O O . LYS B 1 123 ? 0.088 25.688 -1.54 1 90.75 123 LYS B O 1
ATOM 2534 N N . GLN B 1 124 ? 0.883 26.016 0.505 1 90.94 124 GLN B N 1
ATOM 2535 C CA . GLN B 1 124 ? 2.193 25.469 0.165 1 90.94 124 GLN B CA 1
ATOM 2536 C C . GLN B 1 124 ? 2.086 24.016 -0.303 1 90.94 124 GLN B C 1
ATOM 2538 O O . GLN B 1 124 ? 2.754 23.625 -1.26 1 90.94 124 GLN B O 1
ATOM 2543 N N . LEU B 1 125 ? 1.301 23.281 0.354 1 91.44 125 LEU B N 1
ATOM 2544 C CA . LEU B 1 125 ? 1.096 21.875 0.013 1 91.44 125 LEU B CA 1
ATOM 2545 C C . LEU B 1 125 ? 0.475 21.734 -1.373 1 91.44 125 LEU B C 1
ATOM 2547 O O . LEU B 1 125 ? 0.92 20.922 -2.18 1 91.44 125 LEU B O 1
ATOM 2551 N N . ILE B 1 126 ? -0.512 22.516 -1.638 1 90.56 126 ILE B N 1
ATOM 2552 C CA . ILE B 1 126 ? -1.222 22.469 -2.91 1 90.56 126 ILE B CA 1
ATOM 2553 C C . ILE B 1 126 ? -0.277 22.844 -4.047 1 90.56 126 ILE B C 1
ATOM 2555 O O . ILE B 1 126 ? -0.359 22.297 -5.145 1 90.56 126 ILE B O 1
ATOM 2559 N N . GLU B 1 127 ? 0.59 23.734 -3.754 1 91 127 GLU B N 1
ATOM 2560 C CA . GLU B 1 127 ? 1.529 24.234 -4.75 1 91 127 GLU B CA 1
ATOM 2561 C C . GLU B 1 127 ? 2.469 23.141 -5.23 1 91 127 GLU B C 1
ATOM 2563 O O . GLU B 1 127 ? 3.014 23.219 -6.332 1 91 127 GLU B O 1
ATOM 2568 N N . VAL B 1 128 ? 2.646 22.125 -4.438 1 89.94 128 VAL B N 1
ATOM 2569 C CA . VAL B 1 128 ? 3.434 20.953 -4.805 1 89.94 128 VAL B CA 1
ATOM 2570 C C . VAL B 1 128 ? 2.891 20.344 -6.098 1 89.94 128 VAL B C 1
ATOM 2572 O O . VAL B 1 128 ? 3.65 19.812 -6.9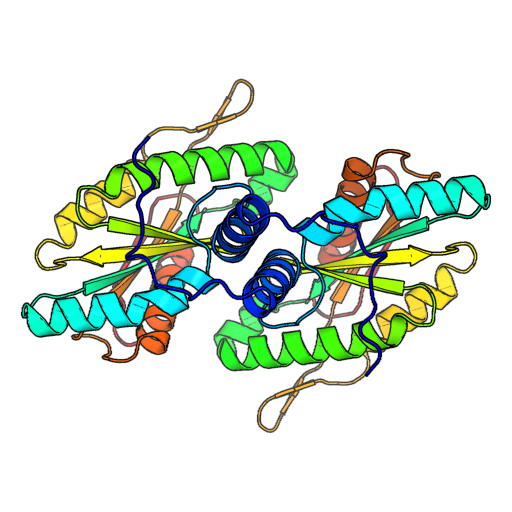06 1 89.94 128 VAL B O 1
ATOM 2575 N N . PHE B 1 129 ? 1.632 20.453 -6.359 1 90.94 129 PHE B N 1
ATOM 2576 C CA . PHE B 1 129 ? 0.972 19.812 -7.488 1 90.94 129 PHE B CA 1
ATOM 2577 C C . PHE B 1 129 ? 0.79 20.781 -8.641 1 90.94 129 PHE B C 1
ATOM 2579 O O . PHE B 1 129 ? 0.201 20.438 -9.672 1 90.94 129 PHE B O 1
ATOM 2586 N N . ASP B 1 130 ? 1.258 22 -8.453 1 89 130 ASP B N 1
ATOM 2587 C CA . ASP B 1 130 ? 1.098 23.016 -9.492 1 89 130 ASP B CA 1
ATOM 2588 C C . ASP B 1 130 ? 2.053 22.75 -10.656 1 89 130 ASP B C 1
ATOM 2590 O O . ASP B 1 130 ? 1.708 23 -11.812 1 89 130 ASP B O 1
ATOM 2594 N N . THR B 1 131 ? 3.24 22.344 -10.375 1 88.62 131 THR B N 1
ATOM 2595 C CA . THR B 1 131 ? 4.227 22.047 -11.406 1 88.62 131 THR B CA 1
ATOM 2596 C C . THR B 1 131 ? 3.928 20.703 -12.078 1 88.62 131 THR B C 1
ATOM 2598 O O . THR B 1 131 ? 3.727 19.703 -11.398 1 88.62 131 THR B O 1
ATOM 2601 N N . PRO B 1 132 ? 3.904 20.719 -13.367 1 91.5 132 PRO B N 1
ATOM 2602 C CA . PRO B 1 132 ? 3.676 19.453 -14.062 1 91.5 132 PRO B CA 1
ATOM 2603 C C . PRO B 1 132 ? 4.789 18.438 -13.812 1 91.5 132 PRO B C 1
ATOM 2605 O O . PRO B 1 132 ? 5.902 18.812 -13.438 1 91.5 132 PRO B O 1
ATOM 2608 N N . PHE B 1 133 ? 4.434 17.172 -13.938 1 89.81 133 PHE B N 1
ATOM 2609 C CA . PHE B 1 133 ? 5.387 16.078 -13.812 1 89.81 133 PHE B CA 1
ATOM 2610 C C . PHE B 1 133 ? 5.863 15.617 -15.188 1 89.81 133 PHE B C 1
ATOM 2612 O O . PHE B 1 133 ? 5.07 15.508 -16.125 1 89.81 133 PHE B O 1
ATOM 2619 N N . SER B 1 134 ? 7.16 15.461 -15.289 1 86.44 134 SER B N 1
ATOM 2620 C CA . SER B 1 134 ? 7.723 15.023 -16.562 1 86.44 134 SER B CA 1
ATOM 2621 C C . SER B 1 134 ? 7.566 13.516 -16.75 1 86.44 134 SER B C 1
ATOM 2623 O O . SER B 1 134 ? 8.117 12.727 -15.969 1 86.44 134 SER B O 1
ATOM 2625 N N . VAL B 1 135 ? 6.84 13.055 -17.641 1 80.62 135 VAL B N 1
ATOM 2626 C CA . VAL B 1 135 ? 6.602 11.656 -17.984 1 80.62 135 VAL B CA 1
ATOM 2627 C C . VAL B 1 135 ? 7 11.414 -19.438 1 80.62 135 VAL B C 1
ATOM 2629 O O . VAL B 1 135 ? 6.301 11.836 -20.375 1 80.62 135 VAL B O 1
ATOM 2632 N N . GLU B 1 136 ? 8.211 10.617 -19.484 1 78.38 136 GLU B N 1
ATOM 2633 C CA . GLU B 1 136 ? 8.75 10.391 -20.812 1 78.38 136 GLU B CA 1
ATOM 2634 C C . GLU B 1 136 ? 8.945 11.703 -21.562 1 78.38 136 GLU B C 1
ATOM 2636 O O . GLU B 1 136 ? 9.664 12.586 -21.094 1 78.38 136 GLU B O 1
ATOM 2641 N N . ASN B 1 137 ? 8.203 12.062 -22.469 1 77.31 137 ASN B N 1
ATOM 2642 C CA . ASN B 1 137 ? 8.305 13.281 -23.266 1 77.31 137 ASN B CA 1
ATOM 2643 C C . ASN B 1 137 ? 7.055 14.141 -23.141 1 77.31 137 ASN B C 1
ATOM 2645 O O . ASN B 1 137 ? 6.801 15.008 -23.984 1 77.31 137 ASN B O 1
ATOM 2649 N N . ASN B 1 138 ? 6.387 13.797 -22.062 1 83.69 138 ASN B N 1
ATOM 2650 C CA . ASN B 1 138 ? 5.172 14.578 -21.844 1 83.69 138 ASN B CA 1
ATOM 2651 C C . ASN B 1 138 ? 5.137 15.172 -20.438 1 83.69 138 ASN B C 1
ATOM 2653 O O . ASN B 1 138 ? 5.898 14.758 -19.562 1 83.69 138 ASN B O 1
ATOM 2657 N N . GLN B 1 139 ? 4.348 16.312 -20.438 1 90 139 GLN B N 1
ATOM 2658 C CA . GLN B 1 139 ? 4.062 16.938 -19.141 1 90 139 GLN B CA 1
ATOM 2659 C C . GLN B 1 139 ? 2.676 16.547 -18.641 1 90 139 GLN B C 1
ATOM 2661 O O . GLN B 1 139 ? 1.688 16.688 -19.359 1 90 139 GLN B O 1
ATOM 2666 N N . LEU B 1 140 ? 2.691 15.984 -17.5 1 88.62 140 LEU B N 1
ATOM 2667 C CA . LEU B 1 140 ? 1.433 15.539 -16.922 1 88.62 140 LEU B CA 1
ATOM 2668 C C . LEU B 1 140 ? 1.053 16.406 -15.719 1 88.62 140 LEU B C 1
ATOM 2670 O O . LEU B 1 140 ? 1.865 16.625 -14.82 1 88.62 140 LEU B O 1
ATOM 2674 N N . HIS B 1 141 ? -0.185 17.016 -15.812 1 89.38 141 HIS B N 1
ATOM 2675 C CA . HIS B 1 141 ? -0.737 17.703 -14.648 1 89.38 141 HIS B CA 1
ATOM 2676 C C . HIS B 1 141 ? -1.466 16.734 -13.727 1 89.38 141 HIS B C 1
ATOM 2678 O O . HIS B 1 141 ? -2.439 16.094 -14.141 1 89.38 141 HIS B O 1
ATOM 2684 N N . LEU B 1 142 ? -0.968 16.672 -12.578 1 90.62 142 LEU B N 1
ATOM 2685 C CA . LEU B 1 142 ? -1.527 15.727 -11.609 1 90.62 142 LEU B CA 1
ATOM 2686 C C . LEU B 1 142 ? -2.393 16.453 -10.586 1 90.62 142 LEU B C 1
ATOM 2688 O O . LEU B 1 142 ? -1.948 17.422 -9.969 1 90.62 142 LEU B O 1
ATOM 2692 N N . GLY B 1 143 ? -3.645 16.062 -10.461 1 91.19 143 GLY B N 1
ATOM 2693 C CA . GLY B 1 143 ? -4.488 16.547 -9.383 1 91.19 143 GLY B CA 1
ATOM 2694 C C . GLY B 1 143 ? -4.328 15.758 -8.102 1 91.19 143 GLY B C 1
ATOM 2695 O O . GLY B 1 143 ? -3.705 14.695 -8.086 1 91.19 143 GLY B O 1
ATOM 2696 N N . ALA B 1 144 ? -4.863 16.344 -7.082 1 94.81 144 ALA B N 1
ATOM 2697 C CA . ALA B 1 144 ? -4.832 15.68 -5.785 1 94.81 144 ALA B CA 1
ATOM 2698 C C . ALA B 1 144 ? -6.086 16 -4.973 1 94.81 144 ALA B C 1
ATOM 2700 O O . ALA B 1 144 ? -6.621 17.109 -5.062 1 94.81 144 ALA B O 1
ATOM 2701 N N . SER B 1 145 ? -6.543 15.062 -4.262 1 95.69 145 SER B N 1
ATOM 2702 C CA . SER B 1 145 ? -7.602 15.234 -3.273 1 95.69 145 SER B CA 1
ATOM 2703 C C . SER B 1 145 ? -7.035 15.273 -1.857 1 95.69 145 SER B C 1
ATOM 2705 O O . SER B 1 145 ? -6.301 14.367 -1.451 1 95.69 145 SER B O 1
ATOM 2707 N N . ILE B 1 146 ? -7.41 16.328 -1.145 1 95.88 146 ILE B N 1
ATOM 2708 C CA . ILE B 1 146 ? -6.773 16.594 0.143 1 95.88 146 ILE B CA 1
ATOM 2709 C C . ILE B 1 146 ? -7.844 16.719 1.228 1 95.88 146 ILE B C 1
ATOM 2711 O O . ILE B 1 146 ? -8.805 17.484 1.069 1 95.88 146 ILE B O 1
ATOM 2715 N N . GLY B 1 147 ? -7.68 15.961 2.287 1 96.62 147 GLY B N 1
ATOM 2716 C CA . GLY B 1 147 ? -8.516 16.062 3.469 1 96.62 147 GLY B CA 1
ATOM 2717 C C . GLY B 1 147 ? -7.75 16.453 4.719 1 96.62 147 GLY B C 1
ATOM 2718 O O . GLY B 1 147 ? -6.621 16 4.922 1 96.62 147 GLY B O 1
ATOM 2719 N N . ILE B 1 148 ? -8.414 17.25 5.594 1 97.19 148 ILE B N 1
ATOM 2720 C CA . ILE B 1 148 ? -7.707 17.812 6.742 1 97.19 148 ILE B CA 1
ATOM 2721 C C . ILE B 1 148 ? -8.523 17.578 8.016 1 97.19 148 ILE B C 1
ATOM 2723 O O . ILE B 1 148 ? -9.742 17.781 8.023 1 97.19 148 ILE B O 1
ATOM 2727 N N . SER B 1 149 ? -7.852 17.141 9.047 1 97.56 149 SER B N 1
ATOM 2728 C CA . SER B 1 149 ? -8.406 17.125 10.398 1 97.56 149 SER B CA 1
ATOM 2729 C C . SER B 1 149 ? -7.48 17.828 11.383 1 97.56 149 SER B C 1
ATOM 2731 O O . SER B 1 149 ? -6.266 17.875 11.18 1 97.56 149 SER B O 1
ATOM 2733 N N . LEU B 1 150 ? -8.086 18.375 12.453 1 96.94 150 LEU B N 1
ATOM 2734 C CA . LEU B 1 150 ? -7.316 19.219 13.367 1 96.94 150 LEU B CA 1
ATOM 2735 C C . LEU B 1 150 ? -7.301 18.625 14.766 1 96.94 150 LEU B C 1
ATOM 2737 O O . LEU B 1 150 ? -8.32 18.125 15.242 1 96.94 150 LEU B O 1
ATOM 2741 N N . PHE B 1 151 ? -6.117 18.656 15.273 1 96.75 151 PHE B N 1
ATOM 2742 C CA . PHE B 1 151 ? -5.914 18.422 16.703 1 96.75 151 PHE B CA 1
ATOM 2743 C C . PHE B 1 151 ? -5.785 19.734 17.453 1 96.75 151 PHE B C 1
ATOM 2745 O O . PHE B 1 151 ? -5.023 20.609 17.047 1 96.75 151 PHE B O 1
ATOM 2752 N N . PRO B 1 152 ? -6.566 19.906 18.609 1 95.75 152 PRO B N 1
ATOM 2753 C CA . PRO B 1 152 ? -7.492 18.969 19.25 1 95.75 152 PRO B CA 1
ATOM 2754 C C . PRO B 1 152 ? -8.953 19.234 18.859 1 95.75 152 PRO B C 1
ATOM 2756 O O . PRO B 1 152 ? -9.859 18.609 19.406 1 95.75 152 PRO B O 1
ATOM 2759 N N . GLU B 1 153 ? -9.141 20.078 17.922 1 94.75 153 GLU B N 1
ATOM 2760 C CA . GLU B 1 153 ? -10.484 20.547 17.609 1 94.75 153 GLU B CA 1
ATOM 2761 C C . GLU B 1 153 ? -11.398 19.391 17.203 1 94.75 153 GLU B C 1
ATOM 2763 O O . GLU B 1 153 ? -12.547 19.312 17.641 1 94.75 153 GLU B O 1
ATOM 2768 N N . HIS B 1 154 ? -10.906 18.516 16.422 1 96.25 154 HIS B N 1
ATOM 2769 C CA . HIS B 1 154 ? -11.758 17.453 15.898 1 96.25 154 HIS B CA 1
ATOM 2770 C C . HIS B 1 154 ? -11.648 16.188 16.734 1 96.25 154 HIS B C 1
ATOM 2772 O O . HIS B 1 154 ? -12.625 15.445 16.891 1 96.25 154 HIS B O 1
ATOM 2778 N N . SER B 1 155 ? -10.469 15.898 17.203 1 96.5 155 SER B N 1
ATOM 2779 C CA . SER B 1 155 ? -10.258 14.719 18.047 1 96.5 155 SER B CA 1
ATOM 2780 C C . SER B 1 155 ? -8.922 14.797 18.781 1 96.5 155 SER B C 1
ATOM 2782 O O . SER B 1 155 ? -8 15.492 18.344 1 96.5 155 SER B O 1
ATOM 2784 N N . GLN B 1 156 ? -8.906 14.086 19.875 1 96.56 156 GLN B N 1
ATOM 2785 C CA . GLN B 1 156 ? -7.66 13.953 20.609 1 96.56 156 G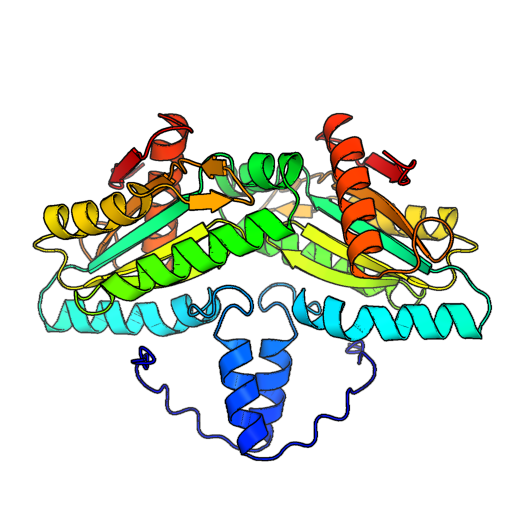LN B CA 1
ATOM 2786 C C . GLN B 1 156 ? -7.062 12.562 20.453 1 96.56 156 GLN B C 1
ATOM 2788 O O . GLN B 1 156 ? -6.059 12.234 21.078 1 96.56 156 GLN B O 1
ATOM 2793 N N . ASN B 1 157 ? -7.66 11.828 19.562 1 95.81 157 ASN B N 1
ATOM 2794 C CA . ASN B 1 157 ? -7.219 10.469 19.25 1 95.81 157 ASN B CA 1
ATOM 2795 C C . ASN B 1 157 ? -6.566 10.406 17.875 1 95.81 157 ASN B C 1
ATOM 2797 O O . ASN B 1 157 ? -7.168 10.812 16.875 1 95.81 157 ASN B O 1
ATOM 2801 N N . ALA B 1 158 ? -5.355 9.867 17.891 1 95.81 158 ALA B N 1
ATOM 2802 C CA . ALA B 1 158 ? -4.566 9.828 16.672 1 95.81 158 ALA B CA 1
ATOM 2803 C C . ALA B 1 158 ? -5.305 9.086 15.562 1 95.81 158 ALA B C 1
ATOM 2805 O O . ALA B 1 158 ? -5.395 9.57 14.43 1 95.81 158 ALA B O 1
ATOM 2806 N N . ASN B 1 159 ? -5.836 7.926 15.844 1 92 159 ASN B N 1
ATOM 2807 C CA . ASN B 1 159 ? -6.527 7.113 14.852 1 92 159 ASN B CA 1
ATOM 2808 C C . ASN B 1 159 ? -7.75 7.832 14.289 1 92 159 ASN B C 1
ATOM 2810 O O . ASN B 1 159 ? -8.023 7.762 13.086 1 92 159 ASN B O 1
ATOM 2814 N N . GLU B 1 160 ? -8.398 8.477 15.125 1 93.81 160 GLU B N 1
ATOM 2815 C CA . GLU B 1 160 ? -9.578 9.234 14.695 1 93.81 160 GLU B CA 1
ATOM 2816 C C . GLU B 1 160 ? -9.18 10.391 13.781 1 93.81 160 GLU B C 1
ATOM 2818 O O . GLU B 1 160 ? -9.852 10.656 12.781 1 93.81 160 GLU B O 1
ATOM 2823 N N . LEU B 1 161 ? -8.125 11.078 14.164 1 96.38 161 LEU B N 1
ATOM 2824 C CA . LEU B 1 161 ? -7.676 12.203 13.336 1 96.38 161 LEU B CA 1
ATOM 2825 C C . LEU B 1 161 ? -7.34 11.734 11.93 1 96.38 161 LEU B C 1
ATOM 2827 O O . LEU B 1 161 ? -7.703 12.391 10.945 1 96.38 161 LEU B O 1
ATOM 2831 N N . ILE B 1 162 ? -6.684 10.633 11.844 1 94.94 162 ILE B N 1
ATOM 2832 C CA . ILE B 1 162 ? -6.316 10.086 10.539 1 94.94 162 ILE B CA 1
ATOM 2833 C C . ILE B 1 162 ? -7.578 9.68 9.781 1 94.94 162 ILE B C 1
ATOM 2835 O O . ILE B 1 162 ? -7.711 9.969 8.586 1 94.94 162 ILE B O 1
ATOM 2839 N N . GLU B 1 163 ? -8.469 9.047 10.43 1 91.5 163 GLU B N 1
ATOM 2840 C CA . GLU B 1 163 ? -9.734 8.641 9.82 1 91.5 163 GLU B CA 1
ATOM 2841 C C . GLU B 1 163 ? -10.516 9.852 9.336 1 91.5 163 GLU B C 1
ATOM 2843 O O . GLU B 1 163 ? -11.086 9.828 8.242 1 91.5 163 GLU B O 1
ATOM 2848 N N . TYR B 1 164 ? -10.562 10.852 10.156 1 95.12 164 TYR B N 1
ATOM 2849 C CA . TYR B 1 164 ? -11.305 12.055 9.805 1 95.12 164 TYR B CA 1
ATOM 2850 C C . TYR B 1 164 ? -10.68 12.75 8.602 1 95.12 164 TYR B C 1
ATOM 2852 O O . TYR B 1 164 ? -11.391 13.242 7.719 1 95.12 164 TYR B O 1
ATOM 2860 N N . ALA B 1 165 ? -9.383 12.812 8.57 1 96.5 165 ALA B N 1
ATOM 2861 C CA . ALA B 1 165 ? -8.703 13.391 7.414 1 96.5 165 ALA B CA 1
ATOM 2862 C C . ALA B 1 165 ? -8.992 12.578 6.152 1 96.5 165 ALA B C 1
ATOM 2864 O O . ALA B 1 165 ? -9.195 13.148 5.074 1 96.5 165 ALA B O 1
ATOM 2865 N N . ASP B 1 166 ? -9 11.328 6.281 1 92.25 166 ASP B N 1
ATOM 2866 C CA . ASP B 1 166 ? -9.312 10.438 5.172 1 92.25 166 ASP B CA 1
ATOM 2867 C C . ASP B 1 166 ? -10.727 10.68 4.645 1 92.25 166 ASP B C 1
ATOM 2869 O O . ASP B 1 166 ? -10.938 10.734 3.434 1 92.25 166 ASP B O 1
ATOM 2873 N N . ARG B 1 167 ? -11.672 10.766 5.512 1 91 167 ARG B N 1
ATOM 2874 C CA . ARG B 1 167 ? -13.055 11.031 5.125 1 91 167 ARG B CA 1
ATOM 2875 C C . ARG B 1 167 ? -13.172 12.367 4.398 1 91 167 ARG B C 1
ATOM 2877 O O . ARG B 1 167 ? -13.883 12.477 3.402 1 91 167 ARG B O 1
ATOM 2884 N N . ALA B 1 168 ? -12.516 13.32 4.965 1 94.62 168 ALA B N 1
ATOM 2885 C CA . ALA B 1 168 ? -12.508 14.633 4.328 1 94.62 168 ALA B CA 1
ATOM 2886 C C . ALA B 1 168 ? -11.891 14.562 2.936 1 94.62 168 ALA B C 1
ATOM 2888 O O . ALA B 1 168 ? -12.344 15.242 2.01 1 94.62 168 ALA B O 1
ATOM 2889 N N . MET B 1 169 ? -10.836 13.828 2.807 1 93.94 169 MET B N 1
ATOM 2890 C CA . MET B 1 169 ? -10.195 13.633 1.51 1 93.94 169 MET B CA 1
ATOM 2891 C C . MET B 1 169 ? -11.172 13 0.516 1 93.94 169 MET B C 1
ATOM 2893 O O . MET B 1 169 ? -11.242 13.422 -0.641 1 93.94 169 MET B O 1
ATOM 2897 N N . TYR B 1 170 ? -11.906 12.016 0.967 1 89.75 170 TYR B N 1
ATOM 2898 C CA . TYR B 1 170 ? -12.891 11.359 0.115 1 89.75 170 TYR B CA 1
ATOM 2899 C C . TYR B 1 170 ? -13.945 12.352 -0.367 1 89.75 170 TYR B C 1
ATOM 2901 O O . TYR B 1 170 ? -14.383 12.297 -1.519 1 89.75 170 TYR B O 1
ATOM 2909 N N . ARG B 1 171 ? -14.297 13.172 0.51 1 90.88 171 ARG B N 1
ATOM 2910 C CA . ARG B 1 171 ? -15.234 14.227 0.133 1 90.88 171 ARG B CA 1
ATOM 2911 C C . ARG B 1 171 ? -14.633 15.133 -0.938 1 90.88 171 ARG B C 1
ATOM 2913 O O . ARG B 1 171 ? -15.312 15.508 -1.896 1 90.88 171 ARG B O 1
ATOM 2920 N N . ALA B 1 172 ? -13.43 15.531 -0.74 1 92 172 ALA B N 1
ATOM 2921 C CA . ALA B 1 172 ? -12.742 16.359 -1.734 1 92 172 ALA B CA 1
ATOM 2922 C C . ALA B 1 172 ? -12.672 15.641 -3.082 1 92 172 ALA B C 1
ATOM 2924 O O . ALA B 1 172 ? -12.875 16.25 -4.129 1 92 172 ALA B O 1
ATOM 2925 N N . LYS B 1 173 ? -12.352 14.336 -3.025 1 89.94 173 LYS B N 1
ATOM 2926 C CA . LYS B 1 173 ? -12.227 13.516 -4.23 1 89.94 173 LYS B CA 1
ATOM 2927 C C . LYS B 1 173 ? -13.555 13.438 -4.977 1 89.94 173 LYS B C 1
ATOM 2929 O O . LYS B 1 173 ? -13.578 13.375 -6.207 1 89.94 173 LYS B O 1
ATOM 2934 N N . SER B 1 174 ? -14.625 13.383 -4.305 1 87.69 174 SER B N 1
ATOM 2935 C CA . SER B 1 174 ? -15.961 13.273 -4.898 1 87.69 174 SER B CA 1
ATOM 2936 C C . SER B 1 174 ? -16.328 14.555 -5.637 1 87.69 174 SER B C 1
ATOM 2938 O O . SER B 1 174 ? -17.219 14.547 -6.5 1 87.69 174 SER B O 1
ATOM 2940 N N . LYS B 1 175 ? -15.688 15.625 -5.227 1 86.88 175 LYS B N 1
ATOM 2941 C CA . LYS B 1 175 ? -15.961 16.906 -5.867 1 86.88 175 LYS B CA 1
ATOM 2942 C C . LYS B 1 175 ? -15.273 17 -7.227 1 86.88 175 LYS B C 1
ATOM 2944 O O . LYS B 1 175 ? -15.836 17.531 -8.18 1 86.88 175 LYS B O 1
ATOM 2949 N N . SER B 1 176 ? -14.055 16.547 -7.316 1 81.5 176 SER B N 1
ATOM 2950 C CA . SER B 1 176 ? -13.297 16.5 -8.562 1 81.5 176 SER B CA 1
ATOM 2951 C C . SER B 1 176 ? -12.195 15.445 -8.508 1 81.5 176 SER B C 1
ATOM 2953 O O . SER B 1 176 ? -11.539 15.281 -7.48 1 81.5 176 SER B O 1
ATOM 2955 N N . THR B 1 177 ? -12.086 14.789 -9.617 1 76.69 177 THR B N 1
ATOM 2956 C CA . THR B 1 177 ? -10.977 13.852 -9.734 1 76.69 177 THR B CA 1
ATOM 2957 C C . THR B 1 177 ? -9.906 14.391 -10.672 1 76.69 177 THR B C 1
ATOM 2959 O O . THR B 1 177 ? -9.016 13.648 -11.094 1 76.69 177 THR B O 1
ATOM 2962 N N . ILE B 1 178 ? -10 15.656 -10.977 1 76.56 178 ILE B N 1
ATOM 2963 C CA . ILE B 1 178 ? -9.062 16.234 -11.938 1 76.56 178 ILE B CA 1
ATOM 2964 C C . ILE B 1 178 ? -8.25 17.328 -11.266 1 76.56 178 ILE B C 1
ATOM 2966 O O . ILE B 1 178 ? -7.016 17.328 -11.328 1 76.56 178 ILE B O 1
ATOM 2970 N N . GLU B 1 179 ? -8.953 18.172 -10.57 1 81.94 179 GLU B N 1
ATOM 2971 C CA . GLU B 1 179 ? -8.305 19.344 -9.969 1 81.94 179 GLU B CA 1
ATOM 2972 C C . GLU B 1 179 ? -7.828 19.031 -8.547 1 81.94 179 GLU B C 1
ATOM 2974 O O . GLU B 1 179 ? -8.172 17.984 -7.988 1 81.94 179 GLU B O 1
ATOM 2979 N N . LYS B 1 180 ? -6.949 19.859 -8.125 1 82.62 180 LYS B N 1
ATOM 2980 C CA . LYS B 1 180 ? -6.598 19.828 -6.711 1 82.62 180 LYS B CA 1
ATOM 2981 C C . LYS B 1 180 ? -7.75 20.344 -5.848 1 82.62 180 LYS B C 1
ATOM 2983 O O . LYS B 1 180 ? -8.188 21.484 -6 1 82.62 180 LYS B O 1
ATOM 2988 N N . MET B 1 181 ? -8.203 19.469 -5.051 1 82.19 181 MET B N 1
ATOM 2989 C CA . MET B 1 181 ? -9.289 19.812 -4.141 1 82.19 181 MET B CA 1
ATOM 2990 C C . MET B 1 181 ? -8.922 19.469 -2.701 1 82.19 181 MET B C 1
ATOM 2992 O O . MET B 1 181 ? -8.195 18.516 -2.455 1 82.19 181 MET B O 1
ATOM 2996 N N . TYR B 1 182 ? -9.367 20.391 -1.845 1 87.81 182 TYR B N 1
ATOM 2997 C CA . TYR B 1 182 ? -9.172 20.062 -0.437 1 87.81 182 TYR B CA 1
ATOM 2998 C C . TYR B 1 182 ? -10.461 20.266 0.355 1 87.81 182 TYR B C 1
ATOM 3000 O O . TYR B 1 182 ? -11.336 21.016 -0.058 1 87.81 182 TYR B O 1
ATOM 3008 N N . SER B 1 183 ? -10.562 19.531 1.455 1 88.69 183 SER B N 1
ATOM 3009 C CA . SER B 1 183 ? -11.703 19.625 2.361 1 88.69 183 SER B CA 1
ATOM 3010 C C . SER B 1 183 ? -11.266 19.484 3.816 1 88.69 183 SER B C 1
ATOM 3012 O O . SER B 1 183 ? -10.398 18.672 4.133 1 88.69 183 SER B O 1
ATOM 3014 N N . LEU B 1 184 ? -11.859 20.328 4.617 1 89.31 184 LEU B N 1
ATOM 3015 C CA . LEU B 1 184 ? -11.703 20.188 6.062 1 89.31 184 LEU B CA 1
ATOM 3016 C C . LEU B 1 184 ? -12.773 19.266 6.637 1 89.31 184 LEU B C 1
ATOM 3018 O O . LEU B 1 184 ? -13.938 19.344 6.246 1 89.31 184 LEU B O 1
ATOM 3022 N N . TYR B 1 185 ? -12.281 18.438 7.57 1 89.88 185 TYR B N 1
ATOM 3023 C CA . TYR B 1 185 ? -13.258 17.578 8.227 1 89.88 185 TYR B CA 1
ATOM 3024 C C . TYR B 1 185 ? -14.352 18.406 8.891 1 89.88 185 TYR B C 1
ATOM 3026 O O . TYR B 1 185 ? -14.062 19.359 9.617 1 89.88 185 TYR B O 1
ATOM 3034 N N . ASP B 1 186 ? -15.555 18.047 8.617 1 86.75 186 ASP B N 1
ATOM 3035 C CA . ASP B 1 186 ? -16.672 18.859 9.078 1 86.75 186 ASP B CA 1
ATOM 3036 C C . ASP B 1 186 ? -17.562 18.078 10.047 1 86.75 186 ASP B C 1
ATOM 3038 O O . ASP B 1 186 ? -18.703 18.469 10.312 1 86.75 186 ASP B O 1
ATOM 3042 N N . GLY B 1 187 ? -17.094 17.031 10.641 1 83.25 187 GLY B N 1
ATOM 3043 C CA . GLY B 1 187 ? -17.859 16.266 11.602 1 83.25 187 GLY B CA 1
ATOM 3044 C C . GLY B 1 187 ? -18.625 15.109 10.977 1 83.25 187 GLY B C 1
ATOM 3045 O O . GLY B 1 187 ? -19.297 14.344 11.68 1 83.25 187 GLY B O 1
ATOM 3046 N N . LYS B 1 188 ? -18.719 14.984 9.742 1 70.62 188 LYS B N 1
ATOM 3047 C CA . LYS B 1 188 ? -19.438 13.906 9.086 1 70.62 188 LYS B CA 1
ATOM 3048 C C . LYS B 1 188 ? -18.516 13.07 8.211 1 70.62 188 LYS B C 1
ATOM 3050 O O . LYS B 1 188 ? -17.531 13.586 7.672 1 70.62 188 LYS B O 1
#

Nearest PDB structures (foldseek):
  5m3c-assembly1_B  TM=9.284E-01  e=1.196E-15  Pseudomonas aeruginosa
  5m3c-assembly1_A  TM=9.187E-01  e=2.570E-13  Pseudomonas aeruginosa
  6zxc-assembly2_D  TM=8.511E-01  e=1.502E-13  Leptospira biflexa serovar Patoc strain 'Patoc 1 (Paris)'
  6et7-assembly1_B  TM=8.538E-01  e=3.768E-12  Idiomarina sp. A28L
  5llw-assembly1_B  TM=8.556E-01  e=9.645E-12  Idiomarina sp. A28L